Protein AF-A0A7C5FBH6-F1 (afdb_monomer_lite)

Structure (mmCIF, N/CA/C/O backbone):
data_AF-A0A7C5FBH6-F1
#
_entry.id   AF-A0A7C5FBH6-F1
#
loop_
_atom_site.group_PDB
_atom_site.id
_atom_site.type_symbol
_atom_site.label_atom_id
_atom_site.label_alt_id
_atom_site.label_comp_id
_atom_site.label_asym_id
_atom_site.label_entity_id
_atom_site.label_seq_id
_atom_site.pdbx_PDB_ins_code
_atom_site.Cartn_x
_atom_site.Cartn_y
_atom_site.Cartn_z
_atom_site.occupancy
_atom_site.B_iso_or_equiv
_atom_site.auth_seq_id
_atom_site.auth_comp_id
_atom_site.auth_asym_id
_atom_site.auth_atom_id
_atom_site.pdbx_PDB_model_num
ATOM 1 N N . MET A 1 1 ? -14.613 -14.638 37.093 1.00 66.44 1 MET A N 1
ATOM 2 C CA . MET A 1 1 ? -15.939 -15.244 37.350 1.00 66.44 1 MET A CA 1
ATOM 3 C C . MET A 1 1 ? -16.896 -14.112 37.692 1.00 66.44 1 MET A C 1
ATOM 5 O O . MET A 1 1 ? -16.617 -13.422 38.668 1.00 66.44 1 MET A O 1
ATOM 9 N N . PRO A 1 2 ? -17.927 -13.844 36.877 1.00 90.19 2 PRO A N 1
ATOM 10 C CA . PRO A 1 2 ? -18.828 -12.717 37.103 1.00 90.19 2 PRO A CA 1
ATOM 11 C C . PRO A 1 2 ? -19.804 -12.982 38.264 1.00 90.19 2 PRO A C 1
ATOM 13 O O . PRO A 1 2 ? -20.265 -14.108 38.470 1.00 90.19 2 PRO A O 1
ATOM 16 N N . PHE A 1 3 ? -20.122 -11.931 39.018 1.00 95.19 3 PHE A N 1
ATOM 17 C CA . PHE A 1 3 ? -21.149 -11.920 40.064 1.00 95.19 3 PHE A CA 1
ATOM 18 C C . PHE A 1 3 ? -22.319 -11.040 39.612 1.00 95.19 3 PHE A C 1
ATOM 20 O O . PHE A 1 3 ? -22.124 -10.088 38.857 1.00 95.19 3 PHE A O 1
ATOM 27 N N . CYS A 1 4 ? -23.539 -11.364 40.043 1.00 95.94 4 CYS A N 1
ATOM 28 C CA . CYS A 1 4 ? -24.725 -10.578 39.706 1.00 95.94 4 CYS A CA 1
ATOM 29 C C . CYS A 1 4 ? -24.654 -9.178 40.347 1.00 95.94 4 CYS A C 1
ATOM 31 O O . CYS A 1 4 ? -24.471 -9.103 41.563 1.00 95.94 4 CYS A O 1
ATOM 33 N N . PRO A 1 5 ? -24.855 -8.082 39.590 1.00 93.38 5 PRO A N 1
ATOM 34 C CA . PRO A 1 5 ? -24.809 -6.728 40.143 1.00 93.38 5 PRO A CA 1
ATOM 35 C C . PRO A 1 5 ? -25.970 -6.428 41.104 1.00 93.38 5 PRO A C 1
ATOM 37 O O . PRO A 1 5 ? -25.797 -5.624 42.013 1.00 93.38 5 PRO A O 1
ATOM 40 N N . SER A 1 6 ? -27.125 -7.088 40.949 1.00 96.06 6 SER A N 1
ATOM 41 C CA . SER A 1 6 ? -28.297 -6.846 41.804 1.00 96.06 6 SER A CA 1
ATOM 42 C C . SER A 1 6 ? -28.244 -7.586 43.145 1.00 96.06 6 SER A C 1
ATOM 44 O O . SER A 1 6 ? -28.698 -7.050 44.149 1.00 96.06 6 SER A O 1
ATOM 46 N N . CYS A 1 7 ? -27.714 -8.818 43.193 1.00 96.56 7 CYS A N 1
ATOM 47 C CA . CYS A 1 7 ? -27.758 -9.652 44.409 1.00 96.56 7 CYS A CA 1
ATOM 48 C C . CYS A 1 7 ? -26.414 -10.251 44.856 1.00 96.56 7 CYS A C 1
ATOM 50 O O . CYS A 1 7 ? -26.357 -10.905 45.893 1.00 96.56 7 CYS A O 1
ATOM 52 N N . GLY A 1 8 ? -25.339 -10.090 44.080 1.00 95.94 8 GLY A N 1
ATOM 53 C CA . GLY A 1 8 ? -24.015 -10.631 44.406 1.00 95.94 8 GLY A CA 1
ATOM 54 C C . GLY A 1 8 ? -23.853 -12.146 44.223 1.00 95.94 8 GLY A C 1
ATOM 55 O O . GLY A 1 8 ? -22.776 -12.676 44.487 1.00 95.94 8 GLY A O 1
ATOM 56 N N . ALA A 1 9 ? -24.875 -12.868 43.750 1.00 97.06 9 ALA A N 1
ATOM 57 C CA . ALA A 1 9 ? -24.775 -14.309 43.519 1.00 97.06 9 ALA A CA 1
ATOM 58 C C . ALA A 1 9 ? -23.786 -14.646 42.388 1.00 97.06 9 ALA A C 1
ATOM 60 O O . ALA A 1 9 ? -23.665 -13.922 41.396 1.00 97.06 9 ALA A O 1
ATOM 61 N N . LYS A 1 10 ? -23.088 -15.778 42.528 1.00 96.25 10 LYS A N 1
ATOM 62 C CA . LYS A 1 10 ? -22.107 -16.265 41.550 1.00 96.25 10 LYS A CA 1
ATOM 63 C C . LYS A 1 10 ? -22.821 -16.770 40.291 1.00 96.25 10 LYS A C 1
ATOM 65 O O . LYS A 1 10 ? -23.727 -17.596 40.387 1.00 96.25 10 LYS A O 1
ATOM 70 N N . LEU A 1 11 ? -22.418 -16.280 39.119 1.00 96.50 11 LEU A N 1
ATOM 71 C CA . LEU A 1 11 ? -23.053 -16.620 37.844 1.00 96.50 11 LEU A CA 1
ATOM 72 C C . LEU A 1 11 ? -22.318 -17.763 37.135 1.00 96.50 11 LEU A C 1
ATOM 74 O O . LEU A 1 11 ? -21.095 -17.869 37.213 1.00 96.50 11 LEU A O 1
ATOM 78 N N . LYS A 1 12 ? -23.074 -18.612 36.427 1.00 92.75 12 LYS A N 1
ATOM 79 C CA . LYS A 1 12 ? -22.520 -19.573 35.461 1.00 92.75 12 LYS A CA 1
ATOM 80 C C . LYS A 1 12 ? -22.117 -18.838 34.182 1.00 92.75 12 LYS A C 1
ATOM 82 O O . LYS A 1 12 ? -22.798 -17.896 33.775 1.00 92.75 12 LYS A O 1
ATOM 87 N N . ASP A 1 13 ? -21.049 -19.297 33.536 1.00 90.81 13 ASP A N 1
ATOM 88 C CA . ASP A 1 13 ? -20.579 -18.720 32.275 1.00 90.81 13 ASP A CA 1
ATOM 89 C C . ASP A 1 13 ? -21.690 -18.775 31.210 1.00 90.81 13 ASP A C 1
ATOM 91 O O . ASP A 1 13 ? -22.293 -19.822 30.971 1.00 90.81 13 ASP A O 1
ATOM 95 N N . GLY A 1 14 ? -22.004 -17.620 30.613 1.00 88.88 14 GLY A N 1
ATOM 96 C CA . GLY A 1 14 ? -23.044 -17.483 29.585 1.00 88.88 14 GLY A CA 1
ATOM 97 C C . GLY A 1 14 ? -24.495 -17.415 30.089 1.00 88.88 14 GLY A C 1
ATOM 98 O O . GLY A 1 14 ? -25.418 -17.482 29.276 1.00 88.88 14 GLY A O 1
ATOM 99 N N . ALA A 1 15 ? -24.738 -17.283 31.398 1.00 91.19 15 ALA A N 1
ATOM 100 C CA . ALA A 1 15 ? -26.096 -17.120 31.920 1.00 91.19 15 ALA A CA 1
ATOM 101 C C . ALA A 1 15 ? -26.705 -15.762 31.507 1.00 91.19 15 ALA A C 1
ATOM 103 O O . ALA A 1 15 ? -26.170 -14.708 31.841 1.00 91.19 15 ALA A O 1
ATOM 104 N N . LYS A 1 16 ? -27.855 -15.791 30.816 1.00 94.25 16 LYS A N 1
ATOM 105 C CA . LYS A 1 16 ? -28.627 -14.588 30.431 1.00 94.25 16 LYS A CA 1
ATOM 106 C C . LYS A 1 16 ? -29.382 -13.945 31.603 1.00 94.25 16 LYS A C 1
ATOM 108 O O . LYS A 1 16 ? -29.754 -12.783 31.532 1.00 94.25 16 LYS A O 1
ATOM 113 N N . PHE A 1 17 ? -29.608 -14.705 32.673 1.00 96.50 17 PHE A N 1
ATOM 114 C CA . PHE A 1 17 ? -30.386 -14.292 33.839 1.00 96.50 17 PHE A CA 1
ATOM 115 C C . PHE A 1 17 ? -29.711 -14.780 35.118 1.00 96.50 17 PHE A C 1
ATOM 117 O O . PHE A 1 17 ? -29.090 -15.851 35.134 1.00 96.50 17 PHE A O 1
ATOM 124 N N . CYS A 1 18 ? -29.860 -14.033 36.210 1.00 97.00 18 CYS A N 1
ATOM 125 C CA . CYS A 1 18 ? -29.423 -14.504 37.519 1.00 97.00 18 CYS A CA 1
ATOM 126 C C . CYS A 1 18 ? -30.392 -15.565 38.066 1.00 97.00 18 CYS A C 1
ATOM 128 O O . CYS A 1 18 ? -31.562 -15.276 38.293 1.00 97.00 18 CYS A O 1
ATOM 130 N N . MET A 1 19 ? -29.902 -16.775 38.364 1.00 95.38 19 MET A N 1
ATOM 131 C CA . MET A 1 19 ? -30.743 -17.839 38.940 1.00 95.38 19 MET A CA 1
ATOM 132 C C . MET A 1 19 ? -31.183 -17.573 40.390 1.00 95.38 19 MET A C 1
ATOM 134 O O . MET A 1 19 ? -32.071 -18.261 40.880 1.00 95.38 19 MET A O 1
ATOM 138 N N . SER A 1 20 ? -30.571 -16.604 41.080 1.00 97.06 20 SER A N 1
ATOM 139 C CA . SER A 1 20 ? -30.919 -16.263 42.466 1.00 97.06 20 SER A CA 1
ATOM 140 C C . SER A 1 20 ? -31.945 -15.135 42.572 1.00 97.06 20 SER A C 1
ATOM 142 O O . SER A 1 20 ? -32.826 -15.223 43.418 1.00 97.06 20 SER A O 1
ATOM 144 N N . CYS A 1 21 ? -31.848 -14.088 41.742 1.00 96.56 21 CYS A N 1
ATOM 145 C CA . CYS A 1 21 ? -32.738 -12.920 41.830 1.00 96.56 21 CYS A CA 1
ATOM 146 C C . CYS A 1 21 ? -33.624 -12.689 40.597 1.00 96.56 21 CYS A C 1
ATOM 148 O O . CYS A 1 21 ? -34.510 -11.846 40.656 1.00 96.56 21 CYS A O 1
ATOM 150 N N . GLY A 1 22 ? -33.403 -13.408 39.492 1.00 95.56 22 GLY A N 1
ATOM 151 C CA . GLY A 1 22 ? -34.202 -13.290 38.267 1.00 95.56 22 GLY A CA 1
ATOM 152 C C . GLY A 1 22 ? -33.858 -12.104 37.358 1.00 95.56 22 GLY A C 1
ATOM 153 O O . GLY A 1 22 ? -34.470 -11.974 36.306 1.00 95.56 22 GLY A O 1
ATOM 154 N N . GLU A 1 23 ? -32.880 -11.268 37.720 1.00 96.12 23 GLU A N 1
ATOM 155 C CA . GLU A 1 23 ? -32.487 -10.099 36.919 1.00 96.12 23 GLU A CA 1
ATOM 156 C C . GLU A 1 23 ? -31.904 -10.511 35.556 1.00 96.12 23 GLU A C 1
ATOM 158 O O . GLU A 1 23 ? -31.070 -11.426 35.481 1.00 96.12 23 GLU A O 1
ATOM 163 N N . GLU A 1 24 ? -32.306 -9.806 34.494 1.00 95.25 24 GLU A N 1
ATOM 164 C CA . GLU A 1 24 ? -31.718 -9.930 33.159 1.00 95.25 24 GLU A CA 1
ATOM 165 C C . GLU A 1 24 ? -30.301 -9.364 33.139 1.00 95.25 24 GLU A C 1
ATOM 167 O O . GLU A 1 24 ? -30.054 -8.178 33.361 1.00 95.25 24 GLU A O 1
ATOM 172 N N . LEU A 1 25 ? -29.341 -10.227 32.828 1.00 92.31 25 LEU A N 1
ATOM 173 C CA . LEU A 1 25 ? -27.956 -9.831 32.680 1.00 92.31 25 LEU A CA 1
ATOM 174 C C . LEU A 1 25 ? -27.748 -9.446 31.225 1.00 92.31 25 LEU A C 1
ATOM 176 O O . LEU A 1 25 ? -27.504 -10.296 30.368 1.00 92.31 25 LEU A O 1
ATOM 180 N N . ASN A 1 26 ? -27.825 -8.146 30.953 1.00 84.38 26 ASN A N 1
ATOM 181 C CA . ASN A 1 26 ? -27.485 -7.570 29.656 1.00 84.38 26 ASN A CA 1
ATOM 182 C C . ASN A 1 26 ? -25.955 -7.547 29.482 1.00 84.38 26 ASN A C 1
ATOM 184 O O . ASN A 1 26 ? -25.323 -6.502 29.319 1.00 84.38 26 ASN A O 1
ATOM 188 N N . LEU A 1 27 ? -25.341 -8.730 29.578 1.00 73.00 27 LEU A N 1
ATOM 189 C CA . LEU A 1 27 ? -23.962 -8.968 29.193 1.00 73.00 27 LEU A CA 1
ATOM 190 C C . LEU A 1 27 ? -23.941 -8.878 27.674 1.00 73.00 27 LEU A C 1
ATOM 192 O O . LEU A 1 27 ? -24.048 -9.878 26.964 1.00 73.00 27 LEU A O 1
ATOM 196 N N . THR A 1 28 ? -23.864 -7.642 27.186 1.00 61.81 28 THR A N 1
ATOM 197 C CA . THR A 1 28 ? -23.454 -7.376 25.813 1.00 61.81 28 THR A CA 1
ATOM 198 C C . THR A 1 28 ? -22.154 -8.151 25.658 1.00 61.81 28 THR A C 1
ATOM 200 O O . THR A 1 28 ? -21.239 -7.881 26.436 1.00 61.81 28 THR A O 1
ATOM 203 N N . PRO A 1 29 ? -22.089 -9.179 24.793 1.00 60.97 29 PRO A N 1
ATOM 204 C CA . PRO A 1 29 ? -20.917 -10.029 24.703 1.00 60.97 29 PRO A CA 1
ATOM 205 C C . PRO A 1 29 ? -19.740 -9.116 24.394 1.00 60.97 29 PRO A C 1
ATOM 207 O O . PRO A 1 29 ? -19.653 -8.551 23.302 1.00 60.97 29 PRO A O 1
ATOM 210 N N . GLU A 1 30 ? -18.900 -8.901 25.403 1.00 52.38 30 GLU A N 1
ATOM 211 C CA . GLU A 1 30 ? -17.707 -8.089 25.307 1.00 52.38 30 GLU A CA 1
ATOM 212 C C . GLU A 1 30 ? -16.751 -8.850 24.403 1.00 52.38 30 GLU A C 1
ATOM 214 O O . GLU A 1 30 ? -16.032 -9.756 24.807 1.00 52.38 30 GLU A O 1
ATOM 219 N N . HIS A 1 31 ? -16.912 -8.546 23.120 1.00 47.16 31 HIS A N 1
ATOM 220 C CA . HIS A 1 31 ? -15.868 -8.372 22.143 1.00 47.16 31 HIS A CA 1
ATOM 221 C C . HIS A 1 31 ? -14.702 -9.353 22.308 1.00 47.16 31 HIS A C 1
ATOM 223 O O . HIS A 1 31 ? -13.606 -9.004 22.736 1.00 47.16 31 HIS A O 1
ATOM 229 N N . GLU A 1 32 ? -14.911 -10.574 21.817 1.00 50.41 32 GLU A N 1
ATOM 230 C CA . GLU A 1 32 ? -13.828 -11.293 21.150 1.00 50.41 32 GLU A CA 1
ATOM 231 C C . GLU A 1 32 ? -13.144 -10.280 20.210 1.00 50.41 32 GLU A C 1
ATOM 233 O O . GLU A 1 32 ? -13.877 -9.592 19.482 1.00 50.41 32 GLU A O 1
ATOM 238 N N . PRO A 1 33 ? -11.812 -10.079 20.258 1.00 47.91 33 PRO A N 1
ATOM 239 C CA . PRO A 1 33 ? -11.148 -9.022 19.507 1.00 47.91 33 PRO A CA 1
ATOM 240 C C . PRO A 1 33 ? -11.338 -9.276 18.011 1.00 47.91 33 PRO A C 1
ATOM 242 O O . PRO A 1 33 ? -10.532 -9.941 17.363 1.00 47.91 33 PRO A O 1
ATOM 245 N N . ARG A 1 34 ? -12.422 -8.737 17.440 1.00 41.41 34 ARG A N 1
ATOM 246 C CA . ARG A 1 34 ? -12.561 -8.612 15.998 1.00 41.41 34 ARG A CA 1
ATOM 247 C C . ARG A 1 34 ? -11.490 -7.622 15.611 1.00 41.41 34 ARG A C 1
ATOM 249 O O . ARG A 1 34 ? -11.610 -6.427 15.874 1.00 41.41 34 ARG A O 1
ATOM 256 N N . VAL A 1 35 ? -10.436 -8.153 15.007 1.00 51.00 35 VAL A N 1
ATOM 257 C CA . VAL A 1 35 ? -9.592 -7.420 14.078 1.00 51.00 35 VAL A CA 1
ATOM 258 C C . VAL A 1 35 ? -10.554 -6.664 13.172 1.00 51.00 35 VAL A C 1
ATOM 260 O O . VAL A 1 35 ? -11.254 -7.259 12.356 1.00 51.00 35 VAL A O 1
ATOM 263 N N . SER A 1 36 ? -10.692 -5.367 13.416 1.00 45.03 36 SER A N 1
ATOM 264 C CA . SER A 1 36 ? -11.513 -4.506 12.596 1.00 45.03 36 SER A CA 1
ATOM 265 C C . SER A 1 36 ? -10.862 -4.483 11.221 1.00 45.03 36 SER A C 1
ATOM 267 O O . SER A 1 36 ? -9.801 -3.892 11.017 1.00 45.03 36 SER A O 1
ATOM 269 N N . GLU A 1 37 ? -11.477 -5.183 10.270 1.00 50.19 37 GLU A N 1
ATOM 270 C CA . GLU A 1 37 ? -11.226 -4.947 8.860 1.00 50.19 37 GLU A CA 1
ATOM 271 C C . GLU A 1 37 ? -11.534 -3.475 8.602 1.00 50.19 37 GLU A C 1
ATOM 273 O O . GLU A 1 37 ? -12.687 -3.043 8.537 1.00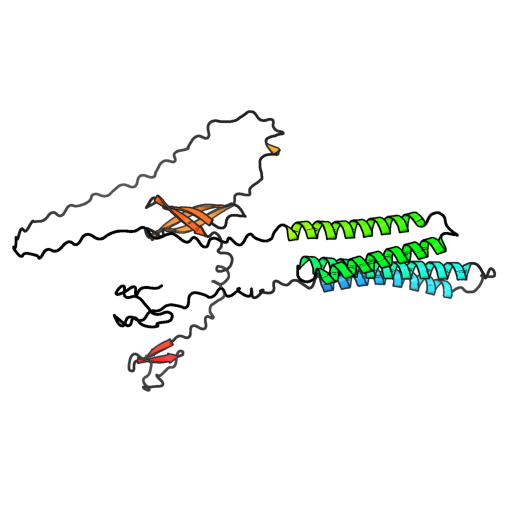 50.19 37 GLU A O 1
ATOM 278 N N . LYS A 1 38 ? -10.466 -2.679 8.510 1.00 41.62 38 LYS A N 1
ATOM 279 C CA . LYS A 1 38 ? -10.506 -1.343 7.937 1.00 41.62 38 LYS A CA 1
ATOM 280 C C . LYS A 1 38 ? -11.099 -1.480 6.539 1.00 41.62 38 LYS A C 1
ATOM 282 O O . LYS A 1 38 ? -10.424 -1.879 5.593 1.00 41.62 38 LYS A O 1
ATOM 287 N N . LYS A 1 39 ? -12.377 -1.135 6.418 1.00 49.41 39 LYS A N 1
ATOM 288 C CA . LYS A 1 39 ? -13.002 -0.808 5.145 1.00 49.41 39 LYS A CA 1
ATOM 289 C C . LYS A 1 39 ? -12.313 0.461 4.659 1.00 49.41 39 LYS A C 1
ATOM 291 O O . LYS A 1 39 ? -12.598 1.555 5.133 1.00 49.41 39 LYS A O 1
ATOM 296 N N . ASN A 1 40 ? -11.317 0.273 3.801 1.00 45.75 40 ASN A N 1
ATOM 297 C CA . ASN A 1 40 ? -10.547 1.343 3.193 1.00 45.75 40 ASN A CA 1
ATOM 298 C C . ASN A 1 40 ? -11.507 2.168 2.337 1.00 45.75 40 ASN A C 1
ATOM 300 O O . ASN A 1 40 ? -11.856 1.774 1.225 1.00 45.75 40 ASN A O 1
ATOM 304 N N . GLU A 1 41 ? -11.978 3.287 2.875 1.00 47.12 41 GLU A N 1
ATOM 305 C CA . GLU A 1 41 ? -12.639 4.299 2.071 1.00 47.12 41 GLU A CA 1
ATOM 306 C C . GLU A 1 41 ? -11.599 4.822 1.084 1.00 47.12 41 GLU A C 1
ATOM 308 O O . GLU A 1 41 ? -10.586 5.418 1.456 1.00 47.12 41 GLU A O 1
ATOM 313 N N . GLY A 1 42 ? -11.824 4.447 -0.176 1.00 47.47 42 GLY A N 1
ATOM 314 C CA . GLY A 1 42 ? -10.985 4.729 -1.322 1.00 47.47 42 GLY A CA 1
ATOM 315 C C . GLY A 1 42 ? -10.849 6.225 -1.528 1.00 47.47 42 GLY A C 1
ATOM 316 O O . GLY A 1 42 ? -11.582 6.840 -2.296 1.00 47.47 42 GLY A O 1
ATOM 317 N N . MET A 1 43 ? -9.863 6.805 -0.859 1.00 49.72 43 MET A N 1
ATOM 318 C CA . MET A 1 43 ? -9.228 8.013 -1.332 1.00 49.72 43 MET A CA 1
ATOM 319 C C . MET A 1 43 ? -8.569 7.645 -2.653 1.00 49.72 43 MET A C 1
ATOM 321 O O . MET A 1 43 ? -7.742 6.736 -2.693 1.00 49.72 43 MET A O 1
ATOM 325 N N . ALA A 1 44 ? -9.033 8.303 -3.714 1.00 48.88 44 ALA A N 1
ATOM 326 C CA . ALA A 1 44 ? -8.621 8.159 -5.097 1.00 48.88 44 ALA A CA 1
ATOM 327 C C . ALA A 1 44 ? -7.093 8.182 -5.233 1.00 48.88 44 ALA A C 1
ATOM 329 O O . ALA A 1 44 ? -6.479 9.201 -5.551 1.00 48.88 44 ALA A O 1
ATOM 330 N N . LEU A 1 45 ? -6.485 7.017 -5.018 1.00 53.44 45 LEU A N 1
ATOM 331 C CA . LEU A 1 45 ? -5.192 6.638 -5.541 1.00 53.44 45 LEU A CA 1
ATOM 332 C C . LEU A 1 45 ? -5.423 6.493 -7.042 1.00 53.44 45 LEU A C 1
ATOM 334 O O . LEU A 1 45 ? -5.582 5.392 -7.560 1.00 53.44 45 LEU A O 1
ATOM 338 N N . MET A 1 46 ? -5.574 7.639 -7.713 1.00 55.25 46 MET A N 1
ATOM 339 C CA . MET A 1 46 ? -5.471 7.728 -9.156 1.00 55.25 46 MET A CA 1
ATOM 340 C C . MET A 1 46 ? -4.249 6.905 -9.517 1.00 55.25 46 MET A C 1
ATOM 342 O O . MET A 1 46 ? -3.172 7.162 -8.985 1.00 55.25 46 MET A O 1
ATOM 346 N N . ASP A 1 47 ? -4.498 5.841 -10.267 1.00 66.50 47 ASP A N 1
ATOM 347 C CA . ASP A 1 47 ? -3.637 4.685 -10.426 1.00 66.50 47 ASP A CA 1
ATOM 348 C C . ASP A 1 47 ? -2.250 5.141 -10.891 1.00 66.50 47 ASP A C 1
ATOM 350 O O . ASP A 1 47 ? -2.001 5.325 -12.082 1.00 66.50 47 ASP A O 1
ATOM 354 N N . TRP A 1 48 ? -1.348 5.415 -9.943 1.00 71.25 48 TRP A N 1
ATOM 355 C CA . TRP A 1 48 ? 0.005 5.887 -10.242 1.00 71.25 48 TRP A CA 1
ATOM 356 C C . TRP A 1 48 ? 0.699 4.883 -11.162 1.00 71.25 48 TRP A C 1
ATOM 358 O O . TRP A 1 48 ? 1.502 5.268 -12.004 1.00 71.25 48 TRP A O 1
ATOM 368 N N . THR A 1 49 ? 0.306 3.612 -11.073 1.00 75.19 49 THR A N 1
ATOM 369 C CA . THR A 1 49 ? 0.662 2.535 -11.991 1.00 75.19 49 THR A CA 1
ATOM 370 C C . THR A 1 49 ? 0.332 2.874 -13.446 1.00 75.19 49 THR A C 1
ATOM 372 O O . THR A 1 49 ? 1.200 2.741 -14.303 1.00 75.19 49 THR A O 1
ATOM 375 N N . ALA A 1 50 ? -0.867 3.383 -13.740 1.00 77.00 50 ALA A N 1
ATOM 376 C CA . ALA A 1 50 ? -1.256 3.800 -15.087 1.00 77.00 50 ALA A CA 1
ATOM 377 C C . ALA A 1 50 ? -0.445 5.013 -15.576 1.00 77.00 50 ALA A C 1
ATOM 379 O O . ALA A 1 50 ? -0.030 5.045 -16.735 1.00 77.00 50 ALA A O 1
ATOM 380 N N . LEU A 1 51 ? -0.149 5.978 -14.696 1.00 81.50 51 LEU A N 1
ATOM 381 C CA . LEU A 1 51 ? 0.701 7.126 -15.037 1.00 81.50 51 LEU A CA 1
ATOM 382 C C . LEU A 1 51 ? 2.146 6.691 -15.331 1.00 81.50 51 LEU A C 1
ATOM 384 O O . LEU A 1 51 ? 2.723 7.121 -16.328 1.00 81.50 51 LEU A O 1
ATOM 388 N N . PHE A 1 52 ? 2.720 5.809 -14.510 1.00 79.00 52 PHE A N 1
ATOM 389 C CA . PHE A 1 52 ? 4.065 5.272 -14.730 1.00 79.00 52 PHE A CA 1
ATOM 390 C C . PHE A 1 52 ? 4.144 4.415 -15.994 1.00 79.00 52 PHE A C 1
ATOM 392 O O . PHE A 1 52 ? 5.124 4.526 -16.730 1.00 79.00 52 PHE A O 1
ATOM 399 N N . LEU A 1 53 ? 3.113 3.620 -16.291 1.00 79.56 53 LEU A N 1
ATOM 400 C CA . LEU A 1 53 ? 3.019 2.876 -17.548 1.00 79.56 53 LEU A CA 1
ATOM 401 C C . LEU A 1 53 ? 2.948 3.818 -18.753 1.00 79.56 53 LEU A C 1
ATOM 403 O O . LEU A 1 53 ? 3.629 3.584 -19.747 1.00 79.56 53 LEU A O 1
ATOM 407 N N . PHE A 1 54 ? 2.181 4.905 -18.660 1.00 81.69 54 PHE A N 1
ATOM 408 C CA . PHE A 1 54 ? 2.045 5.871 -19.747 1.00 81.69 54 PHE A CA 1
ATOM 409 C C . PHE A 1 54 ? 3.334 6.669 -19.989 1.00 81.69 54 PHE A C 1
ATOM 411 O O . PHE A 1 54 ? 3.790 6.786 -21.127 1.00 81.69 54 PHE A O 1
ATOM 418 N N . VAL A 1 55 ? 3.971 7.167 -18.924 1.00 83.12 55 VAL A N 1
ATOM 419 C CA . VAL A 1 55 ? 5.260 7.872 -19.019 1.00 83.12 55 VAL A CA 1
ATOM 420 C C . VAL A 1 55 ? 6.357 6.921 -19.501 1.00 83.12 55 VAL A C 1
ATOM 422 O O . VAL A 1 55 ? 7.129 7.279 -20.389 1.00 83.12 55 VAL A O 1
ATOM 425 N N . GLY A 1 56 ? 6.393 5.688 -18.989 1.00 78.31 56 GLY A N 1
ATOM 426 C CA . GLY A 1 56 ? 7.315 4.651 -19.449 1.00 78.31 56 GLY A CA 1
ATOM 427 C C . GLY A 1 56 ? 7.119 4.305 -20.927 1.00 78.31 56 GLY A C 1
ATOM 428 O O . GLY A 1 56 ? 8.101 4.177 -21.660 1.00 78.31 56 GLY A O 1
ATOM 429 N N . ALA A 1 57 ? 5.873 4.220 -21.396 1.00 81.06 57 ALA A N 1
ATOM 430 C CA . ALA A 1 57 ? 5.569 4.007 -22.806 1.00 81.06 57 ALA A CA 1
ATOM 431 C C . ALA A 1 57 ? 6.051 5.180 -23.670 1.00 81.06 57 ALA A C 1
ATOM 433 O O . ALA A 1 57 ? 6.727 4.942 -24.667 1.00 81.06 57 ALA A O 1
ATOM 434 N N . LEU A 1 58 ? 5.795 6.434 -23.274 1.00 81.12 58 LEU A N 1
ATOM 435 C CA . LEU A 1 58 ? 6.249 7.617 -24.019 1.00 81.12 58 LEU A CA 1
ATOM 436 C C . LEU A 1 58 ? 7.776 7.700 -24.123 1.00 81.12 58 LEU A C 1
ATOM 438 O O . LEU A 1 58 ? 8.300 7.942 -25.210 1.00 81.12 58 LEU A O 1
ATOM 442 N N . VAL A 1 59 ? 8.493 7.448 -23.025 1.00 80.12 59 VAL A N 1
ATOM 443 C CA . VAL A 1 59 ? 9.967 7.460 -23.018 1.00 80.12 59 VAL A CA 1
ATOM 444 C C . VAL A 1 59 ? 10.543 6.373 -23.933 1.00 80.12 59 VAL A C 1
ATOM 446 O O . VAL A 1 59 ? 11.575 6.599 -24.558 1.00 80.12 59 VAL A O 1
ATOM 449 N N . ASN A 1 60 ? 9.867 5.228 -24.079 1.00 73.12 60 ASN A N 1
ATOM 450 C CA . ASN A 1 60 ? 10.276 4.169 -25.010 1.00 73.12 60 ASN A CA 1
ATOM 451 C C . ASN A 1 60 ? 9.837 4.423 -26.462 1.00 73.12 60 ASN A C 1
ATOM 453 O O . ASN A 1 60 ? 10.530 4.005 -27.388 1.00 73.12 60 ASN A O 1
ATOM 457 N N . PHE A 1 61 ? 8.712 5.106 -26.688 1.00 81.88 61 PHE A N 1
ATOM 458 C CA . PHE A 1 61 ? 8.179 5.326 -28.035 1.00 81.88 61 PHE A CA 1
ATOM 459 C C . PHE A 1 61 ? 8.976 6.381 -28.810 1.00 81.88 61 PHE A C 1
ATOM 461 O O . PHE A 1 61 ? 9.186 6.237 -30.014 1.00 81.88 61 PHE A O 1
ATOM 468 N N . VAL A 1 62 ? 9.467 7.420 -28.126 1.00 81.12 62 VAL A N 1
ATOM 469 C CA . VAL A 1 62 ? 10.216 8.514 -28.763 1.00 81.12 62 VAL A CA 1
ATOM 470 C C . VAL A 1 62 ? 11.487 8.011 -29.479 1.00 81.12 62 VAL A C 1
ATOM 472 O O . VAL A 1 62 ? 11.618 8.284 -30.673 1.00 81.12 62 VAL A O 1
ATOM 475 N N . PRO A 1 63 ? 12.386 7.220 -28.857 1.00 75.75 63 PRO A N 1
ATOM 476 C CA . PRO A 1 63 ? 13.561 6.671 -29.539 1.00 75.75 63 PRO A CA 1
ATOM 477 C C . PRO A 1 63 ? 13.207 5.803 -30.748 1.00 75.75 63 PRO A C 1
ATOM 479 O O . PRO A 1 63 ? 13.860 5.913 -31.783 1.00 75.75 63 PRO A O 1
ATOM 482 N N . ILE A 1 64 ? 12.157 4.978 -30.645 1.00 79.88 64 ILE A N 1
ATOM 483 C CA . ILE A 1 64 ? 11.719 4.100 -31.739 1.00 79.88 64 ILE A CA 1
ATOM 484 C C . ILE A 1 64 ? 11.344 4.939 -32.965 1.00 79.88 64 ILE A C 1
ATOM 486 O O . ILE A 1 64 ? 11.823 4.649 -34.057 1.00 79.88 64 ILE A O 1
ATOM 490 N N . VAL A 1 65 ? 10.574 6.017 -32.780 1.00 82.12 65 VAL A N 1
ATOM 491 C CA . VAL A 1 65 ? 10.150 6.907 -33.876 1.00 82.12 65 VAL A CA 1
ATOM 492 C C . VAL A 1 65 ? 11.338 7.612 -34.541 1.00 82.12 65 VAL A C 1
ATOM 494 O O . VAL A 1 65 ? 11.385 7.718 -35.772 1.00 82.12 65 VAL A O 1
ATOM 497 N N . PHE A 1 66 ? 12.322 8.069 -33.760 1.00 76.62 66 PHE A N 1
ATOM 498 C CA . PHE A 1 66 ? 13.537 8.684 -34.310 1.00 76.62 66 PHE A CA 1
ATOM 499 C C . PHE A 1 66 ? 14.392 7.674 -35.091 1.00 76.62 66 PHE A C 1
ATOM 501 O O . PHE A 1 66 ? 14.877 7.995 -36.177 1.00 76.62 66 PHE A O 1
ATOM 508 N N . ILE A 1 67 ? 14.518 6.439 -34.597 1.00 74.88 67 ILE A N 1
ATOM 509 C CA . ILE A 1 67 ? 15.278 5.375 -35.271 1.00 74.88 67 ILE A CA 1
ATOM 510 C C . ILE A 1 67 ? 14.591 4.958 -36.575 1.00 74.88 67 ILE A C 1
ATOM 512 O O . ILE A 1 67 ? 15.245 4.898 -37.619 1.00 74.88 67 ILE A O 1
ATOM 516 N N . THR A 1 68 ? 13.275 4.726 -36.561 1.00 78.44 68 THR A N 1
ATOM 517 C CA . THR A 1 68 ? 12.539 4.343 -37.777 1.00 78.44 68 THR A CA 1
ATOM 518 C C . THR A 1 68 ? 12.582 5.442 -38.837 1.00 78.44 68 THR A C 1
ATOM 520 O O . THR A 1 68 ? 12.695 5.143 -40.025 1.00 78.44 68 THR A O 1
ATOM 523 N N . SER A 1 69 ? 12.567 6.712 -38.418 1.00 78.44 69 SER A N 1
ATOM 524 C CA . SER A 1 69 ? 12.696 7.860 -39.329 1.00 78.44 69 SER A CA 1
ATOM 525 C C . SER A 1 69 ? 14.099 7.964 -39.942 1.00 78.44 69 SER A C 1
ATOM 527 O O . SER A 1 69 ? 14.237 8.281 -41.127 1.00 78.44 69 SER A O 1
ATOM 529 N N . GLY A 1 70 ? 15.143 7.641 -39.171 1.00 75.94 70 GLY A N 1
ATOM 530 C CA . GLY A 1 70 ? 16.517 7.565 -39.675 1.00 75.94 70 GLY A CA 1
ATOM 531 C C . GLY A 1 70 ? 16.697 6.466 -40.726 1.00 75.94 70 GLY A C 1
ATOM 532 O O . GLY A 1 70 ? 17.288 6.708 -41.778 1.00 75.94 70 GLY A O 1
ATOM 533 N N . ILE A 1 71 ? 16.117 5.284 -40.490 1.00 76.12 71 ILE A N 1
ATOM 534 C CA . ILE A 1 71 ? 16.164 4.164 -41.445 1.00 76.12 71 ILE A CA 1
ATOM 535 C C . ILE A 1 71 ? 15.415 4.523 -42.735 1.00 76.12 71 ILE A C 1
ATOM 537 O O . ILE A 1 71 ? 15.945 4.309 -43.823 1.00 76.12 71 ILE A O 1
ATOM 541 N N . ALA A 1 72 ? 14.222 5.120 -42.642 1.00 73.38 72 ALA A N 1
ATOM 542 C CA . ALA A 1 72 ? 13.452 5.525 -43.822 1.00 73.38 72 ALA A CA 1
ATOM 543 C C . ALA A 1 72 ? 14.202 6.547 -44.698 1.00 73.38 72 ALA A C 1
ATOM 545 O O . ALA A 1 72 ? 14.151 6.461 -45.925 1.00 73.38 72 ALA A O 1
ATOM 546 N N . SER A 1 73 ? 14.954 7.461 -44.077 1.00 74.50 73 SER A N 1
ATOM 547 C CA . SER A 1 73 ? 15.769 8.453 -44.792 1.00 74.50 73 SER A CA 1
ATOM 548 C C . SER A 1 73 ? 16.955 7.816 -45.529 1.00 74.50 73 SER A C 1
ATOM 550 O O . SER A 1 73 ? 17.320 8.267 -46.613 1.00 74.50 73 SER A O 1
ATOM 552 N N . ALA A 1 74 ? 17.525 6.734 -44.988 1.00 68.06 74 ALA A N 1
ATOM 553 C CA . ALA A 1 74 ? 18.607 5.992 -45.638 1.00 68.06 74 ALA A CA 1
ATOM 554 C C . ALA A 1 74 ? 18.133 5.189 -46.866 1.00 68.06 74 ALA A C 1
ATOM 556 O O . ALA A 1 74 ? 18.895 5.015 -47.813 1.00 68.06 74 ALA A O 1
ATOM 557 N N . TYR A 1 75 ? 16.871 4.744 -46.894 1.00 71.25 75 TYR A N 1
ATOM 558 C CA . TYR A 1 75 ? 16.311 4.007 -48.036 1.00 71.25 75 TYR A CA 1
ATOM 559 C C . TYR A 1 75 ? 16.023 4.880 -49.264 1.00 71.25 75 TYR A C 1
ATOM 561 O O . TYR A 1 75 ? 15.918 4.353 -50.370 1.00 71.25 75 TYR A O 1
ATOM 569 N N . GLN A 1 76 ? 15.886 6.199 -49.104 1.00 75.62 76 GLN A N 1
ATOM 570 C CA . GLN A 1 76 ? 15.463 7.073 -50.203 1.00 75.62 76 GLN A CA 1
ATOM 571 C C . GLN A 1 76 ? 16.592 7.487 -51.161 1.00 75.62 76 GLN A C 1
ATOM 573 O O . GLN A 1 76 ? 16.290 7.996 -52.236 1.00 75.62 76 GLN A O 1
ATOM 578 N N . ASN A 1 77 ? 17.867 7.230 -50.839 1.00 63.12 77 ASN A N 1
ATOM 579 C CA . ASN A 1 77 ? 19.002 7.587 -51.705 1.00 63.12 77 ASN A CA 1
ATOM 580 C C . ASN A 1 77 ? 19.975 6.410 -51.924 1.00 63.12 77 ASN A C 1
ATOM 582 O O . ASN A 1 77 ? 21.046 6.375 -51.320 1.00 63.12 77 ASN A O 1
ATOM 586 N N . PRO A 1 78 ? 19.644 5.447 -52.803 1.00 63.81 78 PRO A N 1
ATOM 587 C CA . PRO A 1 78 ? 20.499 4.290 -53.090 1.00 63.81 78 PRO A CA 1
ATOM 588 C C . PRO A 1 78 ? 21.646 4.550 -54.092 1.00 63.81 78 PRO A C 1
ATOM 590 O O . PRO A 1 78 ? 22.261 3.596 -54.555 1.00 63.81 78 PRO A O 1
ATOM 593 N N . ALA A 1 79 ? 21.929 5.796 -54.486 1.00 59.44 79 ALA A N 1
ATOM 594 C CA . ALA A 1 79 ? 22.633 6.034 -55.749 1.00 59.44 79 ALA A CA 1
ATOM 595 C C . ALA A 1 79 ? 24.179 6.005 -55.731 1.00 59.44 79 ALA A C 1
ATOM 597 O O . ALA A 1 79 ? 24.731 5.881 -56.813 1.00 59.44 79 ALA A O 1
ATOM 598 N N . ASP A 1 80 ? 24.894 6.053 -54.594 1.00 56.19 80 ASP A N 1
ATOM 599 C CA . ASP A 1 80 ? 26.367 6.264 -54.623 1.00 56.19 80 ASP A CA 1
ATOM 600 C C . ASP A 1 80 ? 27.205 5.486 -53.573 1.00 56.19 80 ASP A C 1
ATOM 602 O O . ASP A 1 80 ? 28.207 5.983 -53.059 1.00 56.19 80 ASP A O 1
ATOM 606 N N . THR A 1 81 ? 26.858 4.240 -53.225 1.00 53.62 81 THR A N 1
ATOM 607 C CA . THR A 1 81 ? 27.632 3.446 -52.237 1.00 53.62 81 THR A CA 1
ATOM 608 C C . THR A 1 81 ? 28.326 2.217 -52.830 1.00 53.62 81 THR A C 1
ATOM 610 O O . THR A 1 81 ? 27.980 1.073 -52.552 1.00 53.62 81 THR A O 1
ATOM 613 N N . THR A 1 82 ? 29.398 2.437 -53.593 1.00 54.28 82 THR A N 1
ATOM 614 C CA . THR A 1 82 ? 30.333 1.383 -54.044 1.00 54.28 82 THR A CA 1
ATOM 615 C C . THR A 1 82 ? 31.452 1.058 -53.033 1.00 54.28 82 THR A C 1
ATOM 617 O O . THR A 1 82 ? 32.573 0.741 -53.422 1.00 54.28 82 THR A O 1
ATOM 620 N N . SER A 1 83 ? 31.177 1.083 -51.724 1.00 56.44 83 SER A N 1
ATOM 621 C CA . SER A 1 83 ? 32.047 0.478 -50.695 1.00 56.44 83 SER A CA 1
ATOM 622 C C . SER A 1 83 ? 31.205 -0.346 -49.709 1.00 56.44 83 SER A C 1
ATOM 624 O O . SER A 1 83 ? 30.653 0.145 -48.727 1.00 56.44 83 SER A O 1
ATOM 626 N N . THR A 1 84 ? 31.023 -1.623 -50.040 1.00 54.66 84 THR A N 1
ATOM 627 C CA . THR A 1 84 ? 29.885 -2.450 -49.605 1.00 54.66 84 THR A CA 1
ATOM 628 C C . THR A 1 84 ? 30.029 -3.205 -48.281 1.00 54.66 84 THR A C 1
ATOM 630 O O . THR A 1 84 ? 29.031 -3.752 -47.826 1.00 54.66 84 THR A O 1
ATOM 633 N N . ASP A 1 85 ? 31.171 -3.194 -47.589 1.00 55.00 85 ASP A N 1
ATOM 634 C CA . ASP A 1 85 ? 31.365 -4.139 -46.467 1.00 55.00 85 ASP A CA 1
ATOM 635 C C . ASP A 1 85 ? 31.366 -3.513 -45.061 1.00 55.00 85 ASP A C 1
ATOM 637 O O . ASP A 1 85 ? 31.191 -4.213 -44.064 1.00 55.00 85 ASP A O 1
ATOM 641 N N . THR A 1 86 ? 31.476 -2.189 -44.930 1.00 58.69 86 THR A N 1
ATOM 642 C CA . THR A 1 86 ? 31.522 -1.531 -43.607 1.00 58.69 86 THR A CA 1
ATOM 643 C C . THR A 1 86 ? 30.141 -1.204 -43.034 1.00 58.69 86 THR A C 1
ATOM 645 O O . THR A 1 86 ? 29.964 -1.167 -41.815 1.00 58.69 86 THR A O 1
ATOM 648 N N . ASN A 1 87 ? 29.133 -1.016 -43.888 1.00 61.38 87 ASN A N 1
ATOM 649 C CA . ASN A 1 87 ? 27.826 -0.506 -43.461 1.00 61.38 87 ASN A CA 1
ATOM 650 C C . ASN A 1 87 ? 26.935 -1.583 -42.820 1.00 61.38 87 ASN A C 1
ATOM 652 O O . ASN A 1 87 ? 26.216 -1.286 -41.868 1.00 61.38 87 ASN A O 1
ATOM 656 N N . ALA A 1 88 ? 27.039 -2.846 -43.251 1.00 61.47 88 ALA A N 1
ATOM 657 C CA . ALA A 1 88 ? 26.266 -3.946 -42.665 1.00 61.47 88 ALA A CA 1
ATOM 658 C C . ALA A 1 88 ? 26.657 -4.223 -41.198 1.00 61.47 88 ALA A C 1
ATOM 660 O O . ALA A 1 88 ? 25.801 -4.511 -40.358 1.00 61.47 88 ALA A O 1
ATOM 661 N N . CYS A 1 89 ? 27.943 -4.072 -40.869 1.00 59.47 89 CYS A N 1
ATOM 662 C CA . CYS A 1 89 ? 28.451 -4.275 -39.513 1.00 59.47 89 CYS A CA 1
ATOM 663 C C . CYS A 1 89 ? 28.015 -3.137 -38.567 1.00 59.47 89 CYS A C 1
ATOM 665 O O . CYS A 1 89 ? 27.614 -3.380 -37.427 1.00 59.47 89 CYS A O 1
ATOM 667 N N . ALA A 1 90 ? 27.996 -1.894 -39.065 1.00 68.06 90 ALA A N 1
ATOM 668 C CA . ALA A 1 90 ? 27.548 -0.731 -38.300 1.00 68.06 90 ALA A CA 1
ATOM 669 C C . ALA A 1 90 ? 26.053 -0.807 -37.938 1.00 68.06 90 ALA A C 1
ATOM 671 O O . ALA A 1 90 ? 25.679 -0.547 -36.793 1.00 68.06 90 ALA A O 1
ATOM 672 N N . THR A 1 91 ? 25.194 -1.230 -38.872 1.00 73.56 91 THR A N 1
ATOM 673 C CA . THR A 1 91 ? 23.754 -1.388 -38.604 1.00 73.56 91 THR A CA 1
ATOM 674 C C . THR A 1 91 ? 23.476 -2.485 -37.571 1.00 73.56 91 THR A C 1
ATOM 676 O O . THR A 1 91 ? 22.611 -2.314 -36.709 1.00 73.56 91 THR A O 1
ATOM 679 N N . GLY A 1 92 ? 24.239 -3.585 -37.595 1.00 75.25 92 GLY A N 1
ATOM 680 C CA . GLY A 1 92 ? 24.134 -4.657 -36.599 1.00 75.25 92 GLY A CA 1
ATOM 681 C C . GLY A 1 92 ? 24.461 -4.190 -35.177 1.00 75.25 92 GLY A C 1
ATOM 682 O O . GLY A 1 92 ? 23.717 -4.491 -34.241 1.00 75.25 92 GLY A O 1
ATOM 683 N N . LEU A 1 93 ? 25.523 -3.393 -35.017 1.00 72.88 93 LEU A N 1
ATOM 684 C CA . LEU A 1 93 ? 25.933 -2.846 -33.717 1.00 72.88 93 LEU A CA 1
ATOM 685 C C . LEU A 1 93 ? 24.916 -1.846 -33.153 1.00 72.88 93 LEU A C 1
ATOM 687 O O . LEU A 1 93 ? 24.627 -1.873 -31.954 1.00 72.88 93 LEU A O 1
ATOM 691 N N . ILE A 1 94 ? 24.322 -1.011 -34.010 1.00 76.25 94 ILE A N 1
ATOM 692 C CA . ILE A 1 94 ? 23.283 -0.061 -33.593 1.00 76.25 94 ILE A CA 1
ATOM 693 C C . ILE A 1 94 ? 22.049 -0.822 -33.096 1.00 76.25 94 ILE A C 1
ATOM 695 O O . ILE A 1 94 ? 21.588 -0.572 -31.981 1.00 76.25 94 ILE A O 1
ATOM 699 N N . ASN A 1 95 ? 21.570 -1.815 -33.848 1.00 73.50 95 ASN A N 1
ATOM 700 C CA . ASN A 1 95 ? 20.407 -2.614 -33.451 1.00 73.50 95 ASN A CA 1
ATOM 701 C C . ASN A 1 95 ? 20.646 -3.409 -32.153 1.00 73.50 95 ASN A C 1
ATOM 703 O O . ASN A 1 95 ? 19.747 -3.505 -31.313 1.00 73.50 95 ASN A O 1
ATOM 707 N N . MET A 1 96 ? 21.861 -3.922 -31.940 1.00 76.25 96 MET A N 1
ATOM 708 C CA . MET A 1 96 ? 22.243 -4.566 -30.676 1.00 76.25 96 MET A CA 1
ATOM 709 C C . MET A 1 96 ? 22.256 -3.584 -29.501 1.00 76.25 96 MET A C 1
ATOM 711 O O . MET A 1 96 ? 21.735 -3.897 -28.433 1.00 76.25 96 MET A O 1
ATOM 715 N N . SER A 1 97 ? 22.777 -2.370 -29.693 1.00 76.00 97 SER A N 1
ATOM 716 C CA . SER A 1 97 ? 22.794 -1.357 -28.629 1.00 76.00 97 SER A CA 1
ATOM 717 C C . SER A 1 97 ? 21.379 -0.935 -28.206 1.00 76.00 97 SER A C 1
ATOM 719 O O . SER A 1 97 ? 21.092 -0.803 -27.015 1.00 76.00 97 SER A O 1
ATOM 721 N N . VAL A 1 98 ? 20.469 -0.812 -29.177 1.00 78.25 98 VAL A N 1
ATOM 722 C CA . VAL A 1 98 ? 19.078 -0.398 -28.960 1.00 78.25 98 VAL A CA 1
ATOM 723 C C . VAL A 1 98 ? 18.283 -1.499 -28.265 1.00 78.25 98 VAL A C 1
ATOM 725 O O . VAL A 1 98 ? 17.594 -1.233 -27.281 1.00 78.25 98 VAL A O 1
ATOM 728 N N . THR A 1 99 ? 18.402 -2.746 -28.725 1.00 79.88 99 THR A N 1
ATOM 729 C CA . THR A 1 99 ? 17.708 -3.882 -28.094 1.00 79.88 99 THR A CA 1
ATOM 730 C C . THR A 1 99 ? 18.178 -4.103 -26.658 1.00 79.88 99 THR A C 1
ATOM 732 O O . THR A 1 99 ? 17.347 -4.291 -25.769 1.00 79.88 99 THR A O 1
ATOM 735 N N . CYS A 1 100 ? 19.481 -3.979 -26.397 1.00 75.00 100 CYS A N 1
ATOM 736 C CA . CYS A 1 100 ? 20.034 -4.094 -25.049 1.00 75.00 100 CYS A CA 1
ATOM 737 C C . CYS A 1 100 ? 19.546 -2.958 -24.125 1.00 75.00 100 CYS A C 1
ATOM 739 O O . CYS A 1 100 ? 19.181 -3.208 -22.974 1.00 75.00 100 CYS A O 1
ATOM 741 N N . GLY A 1 101 ? 19.433 -1.726 -24.642 1.00 78.38 101 GLY A N 1
ATOM 742 C CA . GLY A 1 101 ? 18.863 -0.590 -23.908 1.00 78.38 101 GLY A CA 1
ATOM 743 C C . GLY A 1 101 ? 17.389 -0.783 -23.531 1.00 78.38 101 GLY A C 1
ATOM 744 O O . GLY A 1 101 ? 17.013 -0.552 -22.382 1.00 78.38 101 GLY A O 1
ATOM 745 N N . ILE A 1 102 ? 16.562 -1.275 -24.460 1.00 79.19 102 ILE A N 1
ATOM 746 C CA . ILE A 1 102 ? 15.137 -1.554 -24.201 1.00 79.19 102 ILE A CA 1
ATOM 747 C C . ILE A 1 102 ? 14.985 -2.637 -23.126 1.00 79.19 102 ILE A C 1
ATOM 749 O O . ILE A 1 102 ? 14.203 -2.475 -22.186 1.00 79.19 102 ILE A O 1
ATOM 753 N N . VAL A 1 103 ? 15.765 -3.719 -23.220 1.00 78.94 103 VAL A N 1
ATOM 754 C CA . VAL A 1 103 ? 15.756 -4.794 -22.216 1.00 78.94 103 VAL A CA 1
ATOM 755 C C . VAL A 1 103 ? 16.157 -4.259 -20.837 1.00 78.94 103 VAL A C 1
ATOM 757 O O . VAL A 1 103 ? 15.507 -4.594 -19.848 1.00 78.94 103 VAL A O 1
ATOM 760 N N . TRP A 1 104 ? 17.156 -3.373 -20.755 1.00 79.88 104 TRP A N 1
ATOM 761 C CA . TRP A 1 104 ? 17.582 -2.758 -19.492 1.00 79.88 104 TRP A CA 1
ATOM 762 C C . TRP A 1 104 ? 16.495 -1.884 -18.855 1.00 79.88 104 TRP A C 1
ATOM 764 O O . TRP A 1 104 ? 16.280 -1.926 -17.638 1.00 79.88 104 TRP A O 1
ATOM 774 N N . VAL A 1 105 ? 15.780 -1.102 -19.666 1.00 77.44 105 VAL A N 1
ATOM 775 C CA . VAL A 1 105 ? 14.681 -0.251 -19.192 1.00 77.44 105 VAL A CA 1
ATOM 776 C C . VAL A 1 105 ? 13.532 -1.111 -18.667 1.00 77.44 105 VAL A C 1
ATOM 778 O O . VAL A 1 105 ? 13.081 -0.896 -17.540 1.00 77.44 105 VAL A O 1
ATOM 781 N N . LEU A 1 106 ? 13.105 -2.130 -19.420 1.00 79.38 106 LEU A N 1
ATOM 782 C CA . LEU A 1 106 ? 12.065 -3.068 -18.977 1.00 79.38 106 LEU A CA 1
ATOM 783 C C . LEU A 1 106 ? 12.457 -3.775 -17.676 1.00 79.38 106 LEU A C 1
ATOM 785 O O . LEU A 1 106 ? 11.638 -3.928 -16.768 1.00 79.38 106 LEU A O 1
ATOM 789 N N . PHE A 1 107 ? 13.729 -4.148 -17.561 1.00 77.88 107 PHE A N 1
ATOM 790 C CA . PHE A 1 107 ? 14.259 -4.775 -16.363 1.00 77.88 107 PHE A CA 1
ATOM 791 C C . PHE A 1 107 ? 14.254 -3.825 -15.150 1.00 77.88 107 PHE A C 1
ATOM 793 O O . PHE A 1 107 ? 13.885 -4.229 -14.047 1.00 77.88 107 PHE A O 1
ATOM 800 N N . SER A 1 108 ? 14.561 -2.542 -15.354 1.00 77.56 108 SER A N 1
ATOM 801 C CA . SER A 1 108 ? 14.512 -1.512 -14.303 1.00 77.56 108 SER A CA 1
ATOM 802 C C . SER A 1 108 ? 13.082 -1.265 -13.801 1.00 77.56 108 SER A C 1
ATOM 804 O O . SER A 1 108 ? 12.859 -1.146 -12.595 1.00 77.56 108 SER A O 1
ATOM 806 N N . PHE A 1 109 ? 12.090 -1.263 -14.699 1.00 76.81 109 PHE A N 1
ATOM 807 C CA . PHE A 1 109 ? 10.674 -1.188 -14.315 1.00 76.81 109 PHE A CA 1
ATOM 808 C C . PHE A 1 109 ? 10.230 -2.416 -13.513 1.00 76.81 109 PHE A C 1
ATOM 810 O O . PHE A 1 109 ? 9.510 -2.274 -12.522 1.00 76.81 109 PHE A O 1
ATOM 817 N N . LEU A 1 110 ? 10.701 -3.610 -13.886 1.00 79.12 110 LEU A N 1
ATOM 818 C CA . LEU A 1 110 ? 10.428 -4.836 -13.135 1.00 79.12 110 LEU A CA 1
ATOM 819 C C . LEU A 1 110 ? 11.008 -4.761 -11.710 1.00 79.12 110 LEU A C 1
ATOM 821 O O . LEU A 1 110 ? 10.337 -5.143 -10.750 1.00 79.12 110 LEU A O 1
ATOM 825 N N . GLN A 1 111 ? 12.218 -4.213 -11.556 1.00 76.19 111 GLN A N 1
ATOM 826 C CA . GLN A 1 111 ? 12.838 -3.998 -10.245 1.00 76.19 111 GLN A CA 1
ATOM 827 C C . GLN A 1 111 ? 12.095 -2.956 -9.398 1.00 76.19 111 GLN A C 1
ATOM 829 O O . GLN A 1 111 ? 11.867 -3.200 -8.212 1.00 76.19 111 GLN A O 1
ATOM 834 N N . MET A 1 112 ? 11.663 -1.834 -9.985 1.00 74.69 112 MET A N 1
ATOM 835 C CA . MET A 1 112 ? 10.818 -0.857 -9.281 1.00 74.69 112 MET A CA 1
ATOM 836 C C . MET A 1 112 ? 9.495 -1.477 -8.826 1.00 74.69 112 MET A C 1
ATOM 838 O O . MET A 1 112 ? 9.073 -1.244 -7.694 1.00 74.69 112 MET A O 1
ATOM 842 N N . GLY A 1 113 ? 8.870 -2.307 -9.667 1.00 75.62 113 GLY A N 1
ATOM 843 C CA . GLY A 1 113 ? 7.674 -3.063 -9.296 1.00 75.62 113 GLY A CA 1
ATOM 844 C C . GLY A 1 113 ? 7.933 -3.988 -8.106 1.00 75.62 113 GLY A C 1
ATOM 845 O O . GLY A 1 113 ? 7.194 -3.953 -7.124 1.00 75.62 113 GLY A O 1
ATOM 846 N N . ALA A 1 114 ? 9.024 -4.757 -8.135 1.00 70.25 114 ALA A N 1
ATOM 847 C CA . ALA A 1 114 ? 9.401 -5.638 -7.031 1.00 70.25 114 ALA A CA 1
ATOM 848 C C . ALA A 1 114 ? 9.662 -4.868 -5.720 1.00 70.25 114 ALA A C 1
ATOM 850 O O . ALA A 1 114 ? 9.201 -5.300 -4.663 1.00 70.25 114 ALA A O 1
ATOM 851 N N . ALA A 1 115 ? 10.335 -3.713 -5.783 1.00 70.94 115 ALA A N 1
ATOM 852 C CA . ALA A 1 115 ? 10.577 -2.841 -4.630 1.00 70.94 115 ALA A CA 1
ATOM 853 C C . ALA A 1 115 ? 9.289 -2.189 -4.089 1.00 70.94 115 ALA A C 1
ATOM 855 O O . ALA A 1 115 ? 9.130 -1.996 -2.884 1.00 70.94 115 ALA A O 1
ATOM 856 N N . TYR A 1 116 ? 8.330 -1.881 -4.962 1.00 73.81 116 TYR A N 1
ATOM 857 C CA . TYR A 1 116 ? 7.011 -1.418 -4.536 1.00 73.81 116 TYR A CA 1
ATOM 858 C C . TYR A 1 116 ? 6.244 -2.530 -3.801 1.00 73.81 116 TYR A C 1
ATOM 860 O O . TYR A 1 116 ? 5.649 -2.298 -2.746 1.00 73.81 116 TYR A O 1
ATOM 868 N N . PHE A 1 117 ? 6.321 -3.769 -4.294 1.00 66.00 117 PHE A N 1
ATOM 869 C CA . PHE A 1 117 ? 5.689 -4.915 -3.641 1.00 66.00 117 PHE A CA 1
ATOM 870 C C . PHE A 1 117 ? 6.338 -5.282 -2.296 1.00 66.00 117 PHE A C 1
ATOM 872 O O . PHE A 1 117 ? 5.604 -5.656 -1.374 1.00 66.00 117 PHE A O 1
ATOM 879 N N . THR A 1 118 ? 7.659 -5.124 -2.115 1.00 64.69 118 THR A N 1
ATOM 880 C CA . THR A 1 118 ? 8.290 -5.313 -0.789 1.00 64.69 118 THR A CA 1
ATOM 881 C C . THR A 1 118 ? 7.830 -4.297 0.232 1.00 64.69 118 THR A C 1
ATOM 883 O O . THR A 1 118 ? 7.642 -4.663 1.391 1.00 64.69 118 THR A O 1
ATOM 886 N N . TYR A 1 119 ? 7.604 -3.050 -0.185 1.00 69.88 119 TYR A N 1
ATOM 887 C CA . TYR A 1 119 ? 7.152 -1.990 0.713 1.00 69.88 119 TYR A CA 1
ATOM 888 C C . TYR A 1 119 ? 5.814 -2.332 1.390 1.00 69.88 119 TYR A C 1
ATOM 890 O O . TYR A 1 119 ? 5.584 -1.978 2.542 1.00 69.88 119 TYR A O 1
ATOM 898 N N . THR A 1 120 ? 4.954 -3.107 0.722 1.00 75.75 120 THR A N 1
ATOM 899 C CA . THR A 1 120 ? 3.671 -3.562 1.292 1.00 75.75 120 THR A CA 1
ATOM 900 C C . THR A 1 120 ? 3.795 -4.727 2.286 1.00 75.75 120 THR A C 1
ATOM 902 O O . THR A 1 120 ? 2.792 -5.171 2.846 1.00 75.75 120 THR A O 1
ATOM 905 N N . GLY A 1 121 ? 5.005 -5.252 2.515 1.00 70.06 121 GLY A N 1
ATOM 906 C CA . GLY A 1 121 ? 5.305 -6.275 3.524 1.00 70.06 121 GLY A CA 1
ATOM 907 C C . GLY A 1 121 ? 4.790 -7.688 3.225 1.00 70.06 121 GLY A C 1
ATOM 908 O O . GLY A 1 121 ? 5.182 -8.627 3.912 1.00 70.06 121 GLY A O 1
ATOM 909 N N . LYS A 1 122 ? 3.955 -7.882 2.194 1.00 72.56 122 LYS A N 1
ATOM 910 C CA . LYS A 1 122 ? 3.315 -9.180 1.901 1.00 72.56 122 LYS A CA 1
ATOM 911 C C . LYS A 1 122 ? 4.093 -10.094 0.946 1.00 72.56 122 LYS A C 1
ATOM 913 O O . LYS A 1 122 ? 3.762 -11.270 0.856 1.00 72.56 122 LYS A O 1
ATOM 918 N N . TYR A 1 123 ? 5.132 -9.601 0.263 1.00 72.88 123 TYR A N 1
ATOM 919 C CA . TYR A 1 123 ? 5.761 -10.332 -0.852 1.00 72.88 123 TYR A CA 1
ATOM 920 C C . TYR A 1 123 ? 7.298 -10.299 -0.862 1.00 72.88 123 TYR A C 1
ATOM 922 O O . TYR A 1 123 ? 7.922 -10.158 -1.914 1.00 72.88 123 TYR A O 1
ATOM 930 N N . TRP A 1 124 ? 7.936 -10.489 0.295 1.00 73.06 124 TRP A N 1
ATOM 931 C CA . TRP A 1 124 ? 9.404 -10.574 0.394 1.00 73.06 124 TRP A CA 1
ATOM 932 C C . TRP A 1 124 ? 10.026 -11.643 -0.525 1.00 73.06 124 TRP A C 1
ATOM 934 O O . TRP A 1 124 ? 11.100 -11.423 -1.083 1.00 73.06 124 TRP A O 1
ATOM 944 N N . GLY A 1 125 ? 9.336 -12.769 -0.747 1.00 75.25 125 GLY A N 1
ATOM 945 C CA . GLY A 1 125 ? 9.816 -13.837 -1.632 1.00 75.25 125 GLY A CA 1
ATOM 946 C C . GLY A 1 125 ? 9.952 -13.410 -3.098 1.00 75.25 125 GLY A C 1
ATOM 947 O O . GLY A 1 125 ? 10.942 -13.740 -3.744 1.00 75.25 125 GLY A O 1
ATOM 948 N N . ILE A 1 126 ? 9.008 -12.613 -3.612 1.00 71.94 126 ILE A N 1
ATOM 949 C CA . ILE A 1 126 ? 9.022 -12.148 -5.011 1.00 71.94 126 ILE A CA 1
ATOM 950 C C . ILE A 1 126 ? 10.195 -11.196 -5.247 1.00 71.94 126 ILE A C 1
ATOM 952 O O . ILE A 1 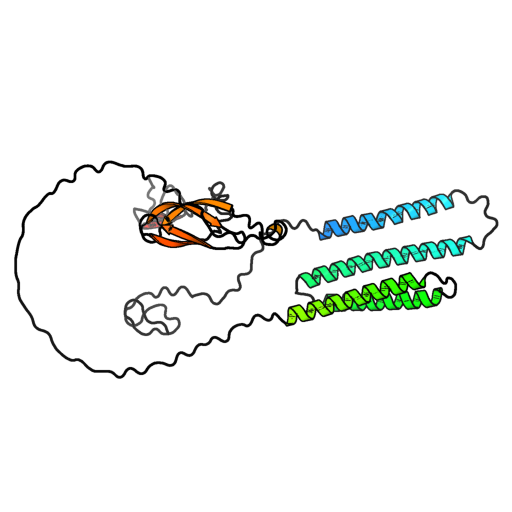126 ? 10.855 -11.252 -6.281 1.00 71.94 126 ILE A O 1
ATOM 956 N N . ALA A 1 127 ? 10.511 -10.361 -4.263 1.00 70.50 127 ALA A N 1
ATOM 957 C CA . ALA A 1 127 ? 11.620 -9.431 -4.374 1.00 70.50 127 ALA A CA 1
ATOM 958 C C . ALA A 1 127 ? 12.991 -10.086 -4.252 1.00 70.50 127 ALA A C 1
ATOM 960 O O . ALA A 1 127 ? 13.917 -9.681 -4.947 1.00 70.50 127 ALA A O 1
ATOM 961 N N . ALA A 1 128 ? 13.120 -11.127 -3.426 1.00 75.38 128 ALA A N 1
ATOM 962 C CA . ALA A 1 128 ? 14.336 -11.934 -3.393 1.00 75.38 128 ALA A CA 1
ATOM 963 C C . ALA A 1 128 ? 14.599 -12.593 -4.760 1.00 75.38 128 ALA A C 1
ATOM 965 O O . ALA A 1 128 ? 15.723 -12.549 -5.259 1.00 75.38 128 ALA A O 1
ATOM 966 N N . ILE A 1 129 ? 13.550 -13.125 -5.401 1.00 79.25 129 ILE A N 1
ATOM 967 C CA . ILE A 1 129 ? 13.634 -13.702 -6.751 1.00 79.25 129 ILE A CA 1
ATOM 968 C C . ILE A 1 129 ? 13.979 -12.620 -7.788 1.00 79.25 129 ILE A C 1
ATOM 970 O O . ILE A 1 129 ? 14.859 -12.837 -8.620 1.00 79.25 129 ILE A O 1
ATOM 974 N N . GLY A 1 130 ? 13.353 -11.441 -7.716 1.00 77.44 130 GLY A N 1
ATOM 975 C CA . GLY A 1 130 ? 13.645 -10.316 -8.614 1.00 77.44 130 GLY A CA 1
ATOM 976 C C . GLY A 1 130 ? 15.095 -9.825 -8.519 1.00 77.44 130 GLY A C 1
ATOM 977 O O . GLY A 1 130 ? 15.753 -9.632 -9.543 1.00 77.44 130 GLY A O 1
ATOM 978 N N . SER A 1 131 ? 15.626 -9.695 -7.301 1.00 76.25 131 SER A N 1
ATOM 979 C CA . SER A 1 131 ? 17.031 -9.332 -7.069 1.00 76.25 131 SER A CA 1
ATOM 980 C C . SER A 1 131 ? 17.998 -10.400 -7.586 1.00 76.25 131 SER A C 1
ATOM 982 O O . SER A 1 131 ? 19.005 -10.061 -8.209 1.00 76.25 131 SER A O 1
ATOM 984 N N . LEU A 1 132 ? 17.678 -11.687 -7.401 1.00 80.19 132 LEU A N 1
ATOM 985 C CA . LEU A 1 132 ? 18.491 -12.793 -7.914 1.00 80.19 132 LEU A CA 1
ATOM 986 C C . LEU A 1 132 ? 18.525 -12.812 -9.447 1.00 80.19 132 LEU A C 1
ATOM 988 O O . LEU A 1 132 ? 19.597 -12.939 -10.036 1.00 80.19 132 LEU A O 1
ATOM 992 N N . LEU A 1 133 ? 17.372 -12.640 -10.098 1.00 80.31 133 LEU A N 1
ATOM 993 C CA . LEU A 1 133 ? 17.288 -12.565 -11.558 1.00 80.31 133 LEU A CA 1
ATOM 994 C C . LEU A 1 133 ? 18.076 -11.367 -12.109 1.00 80.31 133 LEU A C 1
ATOM 996 O O . LEU A 1 133 ? 18.738 -11.498 -13.136 1.00 80.31 133 LEU A O 1
ATOM 1000 N N . GLY A 1 134 ? 18.082 -10.229 -11.408 1.00 77.94 134 GLY A N 1
ATOM 1001 C CA . GLY A 1 134 ? 18.889 -9.067 -11.804 1.00 77.94 134 GLY A CA 1
ATOM 1002 C C . GLY A 1 134 ? 20.381 -9.252 -11.644 1.00 77.94 134 GLY A C 1
ATOM 1003 O O . GLY A 1 134 ? 21.155 -8.820 -12.502 1.00 77.94 134 GLY A O 1
ATOM 1004 N N . PHE A 1 135 ? 20.781 -9.960 -10.595 1.00 77.62 135 PHE A N 1
ATOM 1005 C CA . PHE A 1 135 ? 22.166 -10.350 -10.414 1.00 77.62 135 PHE A CA 1
ATOM 1006 C C . PHE A 1 135 ? 22.627 -11.309 -11.522 1.00 77.62 135 PHE A C 1
ATOM 1008 O O . PHE A 1 135 ? 23.669 -11.080 -12.135 1.00 77.62 135 PHE A O 1
ATOM 1015 N N . LEU A 1 136 ? 21.821 -12.327 -11.848 1.00 81.31 136 LEU A N 1
ATOM 1016 C CA . LEU A 1 136 ? 22.114 -13.266 -12.936 1.00 81.31 136 LEU A CA 1
ATOM 1017 C C . LEU A 1 136 ? 22.185 -12.564 -14.299 1.00 81.31 136 LEU A C 1
ATOM 1019 O O . LEU A 1 136 ? 23.106 -12.835 -15.068 1.00 81.31 136 LEU A O 1
ATOM 1023 N N . ASN A 1 137 ? 21.278 -11.623 -14.577 1.00 80.00 137 ASN A N 1
ATOM 1024 C CA . ASN A 1 137 ? 21.308 -10.831 -15.808 1.00 80.00 137 ASN A CA 1
ATOM 1025 C C . ASN A 1 137 ? 22.579 -9.963 -15.901 1.00 80.00 137 ASN A C 1
ATOM 1027 O O . ASN A 1 137 ? 23.239 -9.930 -16.937 1.00 80.00 137 ASN A O 1
ATOM 1031 N N . SER A 1 138 ? 22.979 -9.327 -14.794 1.00 77.81 138 SER A N 1
ATOM 1032 C CA . SER A 1 138 ? 24.216 -8.532 -14.731 1.00 77.81 138 SER A CA 1
ATOM 1033 C C . SER A 1 138 ? 25.464 -9.385 -14.976 1.00 77.81 138 SER A C 1
ATOM 1035 O O . SER A 1 138 ? 26.362 -8.964 -15.702 1.00 77.81 138 SER A O 1
ATOM 1037 N N . ILE A 1 139 ? 25.513 -10.602 -14.421 1.00 81.38 139 ILE A N 1
ATOM 1038 C CA . ILE A 1 139 ? 26.594 -11.561 -14.698 1.00 81.38 139 ILE A CA 1
ATOM 1039 C C . ILE A 1 139 ? 26.617 -11.931 -16.181 1.00 81.38 139 ILE A C 1
ATOM 1041 O O . ILE A 1 139 ? 27.684 -11.953 -16.791 1.00 81.38 139 ILE A O 1
ATOM 1045 N N . MET A 1 140 ? 25.453 -12.202 -16.770 1.00 82.88 140 MET A N 1
ATOM 1046 C CA . MET A 1 140 ? 25.348 -12.621 -18.166 1.00 82.88 140 MET A CA 1
ATOM 1047 C C . MET A 1 140 ? 25.842 -11.520 -19.119 1.00 82.88 140 MET A C 1
ATOM 1049 O O . MET A 1 140 ? 26.644 -11.796 -20.013 1.00 82.88 140 MET A O 1
ATOM 1053 N N . LEU A 1 141 ? 25.482 -10.260 -18.851 1.00 76.12 141 LEU A N 1
ATOM 1054 C CA . LEU A 1 141 ? 25.996 -9.096 -19.581 1.00 76.12 141 LEU A CA 1
ATOM 1055 C C . LEU A 1 141 ? 27.502 -8.891 -19.396 1.00 76.12 141 LEU A C 1
ATOM 1057 O O . LEU A 1 141 ? 28.183 -8.531 -20.353 1.00 76.12 141 LEU A O 1
ATOM 1061 N N . LEU A 1 142 ? 28.043 -9.154 -18.205 1.00 77.81 142 LEU A N 1
ATOM 1062 C CA . LEU A 1 142 ? 29.484 -9.073 -17.955 1.00 77.81 142 LEU A CA 1
ATOM 1063 C C . LEU A 1 142 ? 30.240 -10.136 -18.768 1.00 77.81 142 LEU A C 1
ATOM 1065 O O . LEU A 1 142 ? 31.242 -9.818 -19.408 1.00 77.81 142 LEU A O 1
ATOM 1069 N N . VAL A 1 143 ? 29.729 -11.371 -18.818 1.00 83.00 143 VAL A N 1
ATOM 1070 C CA . VAL A 1 143 ? 30.303 -12.457 -19.632 1.00 83.00 143 VAL A CA 1
ATOM 1071 C C . VAL A 1 143 ? 30.223 -12.128 -21.125 1.00 83.00 143 VAL A C 1
ATOM 1073 O O . VAL A 1 143 ? 31.219 -12.278 -21.834 1.00 83.00 143 VAL A O 1
ATOM 1076 N N . MET A 1 144 ? 29.084 -11.622 -21.609 1.00 80.81 144 MET A N 1
ATOM 1077 C CA . MET A 1 144 ? 28.951 -11.188 -23.006 1.00 80.81 144 MET A CA 1
ATOM 1078 C C . MET A 1 144 ? 29.881 -10.013 -23.334 1.00 80.81 144 MET A C 1
ATOM 1080 O O . MET A 1 144 ? 30.553 -10.028 -24.364 1.00 80.81 144 MET A O 1
ATOM 1084 N N . GLY A 1 145 ? 29.985 -9.029 -22.438 1.00 75.19 145 GLY A N 1
ATOM 1085 C CA . GLY A 1 145 ? 30.911 -7.907 -22.566 1.00 75.19 145 GLY A CA 1
ATOM 1086 C C . GLY A 1 145 ? 32.367 -8.365 -22.633 1.00 75.19 145 GLY A C 1
ATOM 1087 O O . GLY A 1 145 ? 33.114 -7.890 -23.486 1.00 75.19 145 GLY A O 1
ATOM 1088 N N . ALA A 1 146 ? 32.759 -9.340 -21.809 1.00 75.75 146 ALA A N 1
ATOM 1089 C CA . ALA A 1 146 ? 34.091 -9.941 -21.843 1.00 75.75 146 ALA A CA 1
ATOM 1090 C C . ALA A 1 146 ? 34.373 -10.646 -23.183 1.00 75.75 146 ALA A C 1
ATOM 1092 O O . ALA A 1 146 ? 35.451 -10.465 -23.748 1.00 75.75 146 ALA A O 1
ATOM 1093 N N . MET A 1 147 ? 33.396 -11.363 -23.750 1.00 76.06 147 MET A N 1
ATOM 1094 C CA . MET A 1 147 ? 33.556 -11.999 -25.066 1.00 76.06 147 MET A CA 1
ATOM 1095 C C . MET A 1 147 ? 33.696 -10.983 -26.212 1.00 76.06 147 MET A C 1
ATOM 1097 O O . MET A 1 147 ? 34.472 -11.212 -27.136 1.00 76.06 147 MET A O 1
ATOM 1101 N N . ILE A 1 148 ? 32.999 -9.844 -26.147 1.00 75.31 148 ILE A N 1
ATOM 1102 C CA . ILE A 1 148 ? 33.038 -8.803 -27.195 1.00 75.31 148 ILE A CA 1
ATOM 1103 C C . ILE A 1 148 ? 34.295 -7.919 -27.074 1.00 75.31 148 ILE A C 1
ATOM 1105 O O . ILE A 1 148 ? 34.869 -7.462 -28.066 1.00 75.31 148 ILE A O 1
ATOM 1109 N N . SER A 1 149 ? 34.760 -7.694 -25.847 1.00 60.19 149 SER A N 1
ATOM 1110 C CA . SER A 1 149 ? 35.833 -6.748 -25.516 1.00 60.19 149 SER A CA 1
ATOM 1111 C C . SER A 1 149 ? 37.234 -7.084 -26.021 1.00 60.19 149 SER A C 1
ATOM 1113 O O . SER A 1 149 ? 38.121 -6.241 -25.901 1.00 60.19 149 SER A O 1
ATOM 1115 N N . GLY A 1 150 ? 37.429 -8.232 -26.680 1.00 64.44 150 GLY A N 1
ATOM 1116 C CA . GLY A 1 150 ? 38.641 -8.477 -27.469 1.00 64.44 150 GLY A CA 1
ATOM 1117 C C . GLY A 1 150 ? 38.905 -7.403 -28.538 1.00 64.44 150 GLY A C 1
ATOM 1118 O O . GLY A 1 150 ? 39.992 -7.361 -29.101 1.00 64.44 150 GLY A O 1
ATOM 1119 N N . THR A 1 151 ? 37.934 -6.518 -28.802 1.00 58.69 151 THR A N 1
ATOM 1120 C CA . THR A 1 151 ? 38.000 -5.483 -29.840 1.00 58.69 151 THR A CA 1
ATOM 1121 C C . THR A 1 151 ? 38.031 -4.031 -29.335 1.00 58.69 151 THR A C 1
ATOM 1123 O O . THR A 1 151 ? 38.479 -3.168 -30.085 1.00 58.69 151 THR A O 1
ATOM 1126 N N . LEU A 1 152 ? 37.621 -3.717 -28.093 1.00 59.66 152 LEU A N 1
ATOM 1127 C CA . LEU A 1 152 ? 37.523 -2.324 -27.606 1.00 59.66 152 LEU A CA 1
ATOM 1128 C C . LEU A 1 152 ? 37.835 -2.189 -26.092 1.00 59.66 152 LEU A C 1
ATOM 1130 O O . LEU A 1 152 ? 36.988 -2.525 -25.261 1.00 59.66 152 LEU A O 1
ATOM 1134 N N . PRO A 1 153 ? 38.996 -1.624 -25.699 1.00 65.56 153 PRO A N 1
ATOM 1135 C CA . PRO A 1 153 ? 39.453 -1.558 -24.299 1.00 65.56 153 PRO A CA 1
ATOM 1136 C C . PRO A 1 153 ? 38.679 -0.588 -23.377 1.00 65.56 153 PRO A C 1
ATOM 1138 O O . PRO A 1 153 ? 39.000 -0.475 -22.197 1.00 65.56 153 PRO A O 1
ATOM 1141 N N . GLY A 1 154 ? 37.648 0.111 -23.868 1.00 68.19 154 GLY A N 1
ATOM 1142 C CA . GLY A 1 154 ? 36.895 1.108 -23.088 1.00 68.19 154 GLY A CA 1
ATOM 1143 C C . GLY A 1 154 ? 35.609 0.606 -22.416 1.00 68.19 154 GLY A C 1
ATOM 1144 O O . GLY A 1 154 ? 35.133 1.221 -21.463 1.00 68.19 154 GLY A O 1
ATOM 1145 N N . CYS A 1 155 ? 35.028 -0.507 -22.873 1.00 65.38 155 CYS A N 1
ATOM 1146 C CA . CYS A 1 155 ? 33.659 -0.889 -22.488 1.00 65.38 155 CYS A CA 1
ATOM 1147 C C . CYS A 1 155 ? 33.541 -1.613 -21.132 1.00 65.38 155 CYS A C 1
ATOM 1149 O O . CYS A 1 155 ? 32.434 -1.775 -20.613 1.00 65.38 155 CYS A O 1
ATOM 1151 N N . TRP A 1 156 ? 34.653 -2.025 -20.518 1.00 72.88 156 TRP A N 1
ATOM 1152 C CA . TRP A 1 156 ? 34.632 -2.774 -19.253 1.00 72.88 156 TRP A CA 1
ATOM 1153 C C . TRP A 1 156 ? 34.144 -1.965 -18.052 1.00 72.88 156 TRP A C 1
ATOM 1155 O O . TRP A 1 156 ? 33.487 -2.519 -17.173 1.00 72.88 156 TRP A O 1
ATOM 1165 N N . TRP A 1 157 ? 34.375 -0.653 -18.035 1.00 75.06 157 TRP A N 1
ATOM 1166 C CA . TRP A 1 157 ? 33.967 0.204 -16.918 1.00 75.06 157 TRP A CA 1
ATOM 1167 C C . TRP A 1 157 ? 32.450 0.257 -16.725 1.00 75.06 157 TRP A C 1
ATOM 1169 O O . TRP A 1 157 ? 31.979 0.261 -15.590 1.00 75.06 157 TRP A O 1
ATOM 1179 N N . ILE A 1 158 ? 31.681 0.224 -17.818 1.00 72.19 158 ILE A N 1
ATOM 1180 C CA . ILE A 1 158 ? 30.211 0.239 -17.770 1.00 72.19 158 ILE A CA 1
ATOM 1181 C C . ILE A 1 158 ? 29.687 -1.067 -17.155 1.00 72.19 158 ILE A C 1
ATOM 1183 O O . ILE A 1 158 ? 28.786 -1.043 -16.317 1.00 72.19 158 ILE A O 1
ATOM 1187 N N . SER A 1 159 ? 30.303 -2.201 -17.504 1.00 73.50 159 SER A N 1
ATOM 1188 C CA . SER A 1 159 ? 29.934 -3.512 -16.948 1.00 73.50 159 SER A CA 1
ATOM 1189 C C . SER A 1 159 ? 30.271 -3.612 -15.457 1.00 73.50 159 SER A C 1
ATOM 1191 O O . SER A 1 159 ? 29.461 -4.095 -14.666 1.00 73.50 159 SER A O 1
ATOM 1193 N N . ILE A 1 160 ? 31.436 -3.095 -15.051 1.00 79.25 160 ILE A N 1
ATOM 1194 C CA . ILE A 1 160 ? 31.854 -3.058 -13.643 1.00 79.25 160 ILE A CA 1
ATOM 1195 C C . ILE A 1 160 ? 30.925 -2.150 -12.827 1.00 79.25 160 ILE A C 1
ATOM 1197 O O . ILE A 1 160 ? 30.478 -2.546 -11.752 1.00 79.25 160 ILE A O 1
ATOM 1201 N N . ALA A 1 161 ? 30.581 -0.964 -13.340 1.00 77.56 161 ALA A N 1
ATOM 1202 C CA . ALA A 1 161 ? 29.675 -0.042 -12.657 1.00 77.56 161 ALA A CA 1
ATOM 1203 C C . ALA A 1 161 ? 28.279 -0.655 -12.445 1.00 77.56 161 ALA A C 1
ATOM 1205 O O . ALA A 1 161 ? 27.734 -0.565 -11.343 1.00 77.56 161 ALA A O 1
ATOM 1206 N N . GLY A 1 162 ? 27.734 -1.338 -13.461 1.00 76.25 162 GLY A N 1
ATOM 1207 C CA . GLY A 1 162 ? 26.464 -2.061 -13.348 1.00 76.25 162 GLY A CA 1
ATOM 1208 C C . GLY A 1 162 ? 26.508 -3.173 -12.294 1.00 76.25 162 GLY A C 1
ATOM 1209 O O . GLY A 1 162 ? 25.606 -3.277 -11.462 1.00 76.25 162 GLY A O 1
ATOM 1210 N N . PHE A 1 163 ? 27.596 -3.949 -12.262 1.00 78.56 163 PHE A N 1
ATOM 1211 C CA . PHE A 1 163 ? 27.790 -4.997 -11.259 1.00 78.56 163 PHE A CA 1
ATOM 1212 C C . PHE A 1 163 ? 27.853 -4.430 -9.833 1.00 78.56 163 PHE A C 1
ATOM 1214 O O . PHE A 1 163 ? 27.171 -4.935 -8.940 1.00 78.56 163 PHE A O 1
ATOM 1221 N N . VAL A 1 164 ? 28.610 -3.347 -9.621 1.00 83.12 164 VAL A N 1
ATOM 1222 C CA . VAL A 1 164 ? 28.722 -2.684 -8.311 1.00 83.12 164 VAL A CA 1
ATOM 1223 C C . VAL A 1 164 ? 27.364 -2.155 -7.843 1.00 83.12 164 VAL A C 1
ATOM 1225 O O . VAL A 1 164 ? 26.988 -2.393 -6.696 1.00 83.12 164 VAL A O 1
ATOM 1228 N N . PHE A 1 165 ? 26.589 -1.507 -8.718 1.00 78.31 165 PHE A N 1
ATOM 1229 C CA . PHE A 1 165 ? 25.245 -1.027 -8.375 1.00 78.31 165 PHE A CA 1
ATOM 1230 C C . PHE A 1 165 ? 24.295 -2.168 -7.996 1.00 78.31 165 PHE A C 1
ATOM 1232 O O . PHE A 1 165 ? 23.589 -2.074 -6.989 1.00 78.31 165 PHE A O 1
ATOM 1239 N N . SER A 1 166 ? 24.305 -3.266 -8.756 1.00 76.81 166 SER A N 1
ATOM 1240 C CA . SER A 1 166 ? 23.456 -4.425 -8.465 1.00 76.81 166 SER A CA 1
ATOM 1241 C C . SER A 1 166 ? 23.832 -5.091 -7.133 1.00 76.81 166 SER A C 1
ATOM 1243 O O . SER A 1 166 ? 22.958 -5.537 -6.386 1.00 76.81 166 SER A O 1
ATOM 1245 N N . LEU A 1 167 ? 25.126 -5.120 -6.804 1.00 81.62 167 LEU A N 1
ATOM 1246 C CA . LEU A 1 167 ? 25.637 -5.679 -5.554 1.00 81.62 167 LEU A CA 1
ATOM 1247 C C . LEU A 1 167 ? 25.295 -4.786 -4.348 1.00 81.62 167 LEU A C 1
ATOM 1249 O O . LEU A 1 167 ? 24.860 -5.294 -3.314 1.00 81.62 167 LEU A O 1
ATOM 1253 N N . LEU A 1 168 ? 25.385 -3.459 -4.496 1.00 81.94 168 LEU A N 1
ATOM 1254 C CA . LEU A 1 168 ? 24.931 -2.499 -3.481 1.00 81.94 168 LEU A CA 1
ATOM 1255 C C . LEU A 1 168 ? 23.419 -2.599 -3.227 1.00 81.94 168 LEU A C 1
ATOM 1257 O O . LEU A 1 168 ? 22.995 -2.559 -2.072 1.00 81.94 168 LEU A O 1
ATOM 1261 N N . GLY A 1 169 ? 22.613 -2.800 -4.276 1.00 78.38 169 GLY A N 1
ATOM 1262 C CA . GLY A 1 169 ? 21.173 -3.044 -4.145 1.00 78.38 169 GLY A CA 1
ATOM 1263 C C . GLY A 1 169 ? 20.859 -4.288 -3.306 1.00 78.38 169 GLY A C 1
ATOM 1264 O O . GLY A 1 169 ? 20.044 -4.227 -2.384 1.00 78.38 169 GLY A O 1
ATOM 1265 N N . MET A 1 170 ? 21.564 -5.397 -3.556 1.00 77.81 170 MET A N 1
ATOM 1266 C CA . MET A 1 170 ? 21.452 -6.627 -2.756 1.00 77.81 170 MET A CA 1
ATOM 1267 C C . MET A 1 170 ? 21.836 -6.403 -1.286 1.00 77.81 170 MET A C 1
ATOM 1269 O O . MET A 1 170 ? 21.106 -6.831 -0.389 1.00 77.81 170 MET A O 1
ATOM 1273 N N . ILE A 1 171 ? 22.937 -5.690 -1.019 1.00 83.06 171 ILE A N 1
ATOM 1274 C CA . ILE A 1 171 ? 23.356 -5.348 0.352 1.00 83.06 171 ILE A CA 1
ATOM 1275 C C . ILE A 1 171 ? 22.295 -4.484 1.050 1.00 83.06 171 ILE A C 1
ATOM 1277 O O . ILE A 1 171 ? 22.000 -4.712 2.227 1.00 83.06 171 ILE A O 1
ATOM 1281 N N . GLY A 1 172 ? 21.682 -3.534 0.337 1.00 81.50 172 GLY A N 1
ATOM 1282 C CA . GLY A 1 172 ? 20.592 -2.709 0.861 1.00 81.50 172 GLY A CA 1
ATOM 1283 C C . GLY A 1 172 ? 19.384 -3.542 1.299 1.00 81.50 172 GLY A C 1
ATOM 1284 O O . GLY A 1 172 ? 18.911 -3.394 2.427 1.00 81.50 172 GLY A O 1
ATOM 1285 N N . VAL A 1 173 ? 18.934 -4.484 0.461 1.00 77.00 173 VAL A N 1
ATOM 1286 C CA . VAL A 1 173 ? 17.805 -5.382 0.783 1.00 77.00 173 VAL A CA 1
ATOM 1287 C C . VAL A 1 173 ? 18.109 -6.258 2.004 1.00 77.00 173 VAL A C 1
ATOM 1289 O O . VAL A 1 173 ? 17.260 -6.409 2.886 1.00 77.00 173 VAL A O 1
ATOM 1292 N N . LEU A 1 174 ? 19.326 -6.804 2.099 1.00 79.25 174 LEU A N 1
ATOM 1293 C CA . LEU A 1 174 ? 19.747 -7.610 3.251 1.00 79.25 174 LEU A CA 1
ATOM 1294 C C . LEU A 1 174 ? 19.849 -6.784 4.543 1.00 79.25 174 LEU A C 1
ATOM 1296 O O . LEU A 1 174 ? 19.550 -7.297 5.623 1.00 79.25 174 LEU A O 1
ATOM 1300 N N . SER A 1 175 ? 20.235 -5.511 4.436 1.00 82.25 175 SER A N 1
ATOM 1301 C CA . SER A 1 175 ? 20.321 -4.595 5.580 1.00 82.25 175 SER A CA 1
ATOM 1302 C C . SER A 1 175 ? 18.936 -4.259 6.132 1.00 82.25 175 SER A C 1
ATOM 1304 O O . SER A 1 175 ? 18.733 -4.331 7.343 1.00 82.25 175 SER A O 1
ATOM 1306 N N . LEU A 1 176 ? 17.958 -4.008 5.252 1.00 75.94 176 LEU A N 1
ATOM 1307 C CA . LEU A 1 176 ? 16.566 -3.771 5.652 1.00 75.94 176 LEU A CA 1
ATOM 1308 C C . LEU A 1 176 ? 15.961 -4.989 6.359 1.00 75.94 176 LEU A C 1
ATOM 1310 O O . LEU A 1 176 ? 15.251 -4.833 7.350 1.00 75.94 176 LEU A O 1
ATOM 1314 N N . LYS A 1 177 ? 16.278 -6.212 5.911 1.00 80.12 177 LYS A N 1
ATOM 1315 C CA . LYS A 1 177 ? 15.766 -7.437 6.547 1.00 80.12 177 LYS A CA 1
ATOM 1316 C C . LYS A 1 177 ? 16.142 -7.527 8.033 1.00 80.12 177 LYS A C 1
ATOM 1318 O O . LYS A 1 177 ? 15.287 -7.855 8.852 1.00 80.12 177 LYS A O 1
ATOM 1323 N N . LYS A 1 178 ? 17.386 -7.178 8.392 1.00 80.44 178 LYS A N 1
ATOM 1324 C CA . LYS A 1 178 ? 17.851 -7.191 9.793 1.00 80.44 178 LYS A CA 1
ATOM 1325 C C . LYS A 1 178 ? 17.098 -6.199 10.680 1.00 80.44 178 LYS A C 1
ATOM 1327 O O . LYS A 1 178 ? 16.904 -6.462 11.861 1.00 80.44 178 LYS A O 1
ATOM 1332 N N . GLU A 1 179 ? 16.674 -5.071 10.120 1.00 79.12 179 GLU A N 1
ATOM 1333 C CA . GLU A 1 179 ? 15.973 -4.029 10.871 1.00 79.12 179 GLU A CA 1
ATOM 1334 C C . GLU A 1 179 ? 14.514 -4.414 11.177 1.00 79.12 179 GLU A C 1
ATOM 1336 O O . GLU A 1 179 ? 13.980 -4.049 12.226 1.00 79.12 179 GLU A O 1
ATOM 1341 N N . PHE A 1 180 ? 13.888 -5.211 10.302 1.00 73.94 180 PHE A N 1
ATOM 1342 C CA . PHE A 1 180 ? 12.539 -5.741 10.516 1.00 73.94 180 PHE A CA 1
ATOM 1343 C C . PHE A 1 180 ? 12.504 -6.949 11.460 1.00 73.94 180 PHE A C 1
ATOM 1345 O O . PHE A 1 180 ? 11.584 -7.044 12.270 1.00 73.94 180 PHE A O 1
ATOM 1352 N N . GLU A 1 181 ? 13.505 -7.834 11.418 1.00 75.62 181 GLU A N 1
ATOM 1353 C CA . GLU A 1 181 ? 13.589 -8.984 12.338 1.00 75.62 181 GLU A CA 1
ATOM 1354 C C . GLU A 1 181 ? 13.814 -8.556 13.805 1.00 75.62 181 GLU A C 1
ATOM 1356 O O . GLU A 1 181 ? 13.449 -9.283 14.722 1.00 75.62 181 GLU A O 1
ATOM 1361 N N . GLY A 1 182 ? 14.348 -7.352 14.051 1.00 76.62 182 GLY A N 1
ATOM 1362 C CA . GLY A 1 182 ? 14.583 -6.826 15.403 1.00 76.62 182 GLY A CA 1
ATOM 1363 C C . GLY A 1 182 ? 13.388 -6.132 16.072 1.00 76.62 182 GLY A C 1
ATOM 1364 O O . GLY A 1 182 ? 13.493 -5.739 17.233 1.00 76.62 182 GLY A O 1
ATOM 1365 N N . LYS A 1 183 ? 12.263 -5.947 15.368 1.00 60.03 183 LYS A N 1
ATOM 1366 C CA . LYS A 1 183 ? 11.065 -5.249 15.878 1.00 60.03 183 LYS A CA 1
ATOM 1367 C C . LYS A 1 183 ? 9.858 -6.176 16.014 1.00 60.03 183 LYS A C 1
ATOM 1369 O O . LYS A 1 183 ? 8.728 -5.754 15.763 1.00 60.03 183 LYS A O 1
ATOM 1374 N N . GLU A 1 184 ? 10.057 -7.419 16.449 1.00 62.41 184 GLU A N 1
ATOM 1375 C CA . GLU A 1 184 ? 8.925 -8.156 17.008 1.00 62.41 184 GLU A CA 1
ATOM 1376 C C . GLU A 1 184 ? 8.400 -7.381 18.228 1.00 62.41 184 GLU A C 1
ATOM 1378 O O . GLU A 1 184 ? 9.153 -7.122 19.174 1.00 62.41 184 GLU A O 1
ATOM 1383 N N . PRO A 1 185 ? 7.130 -6.937 18.219 1.00 53.88 185 PRO A N 1
ATOM 1384 C CA . PRO A 1 185 ? 6.563 -6.259 19.364 1.00 53.88 185 PRO A CA 1
ATOM 1385 C C . PRO A 1 185 ? 6.517 -7.274 20.497 1.00 53.88 185 PRO A C 1
ATOM 1387 O O . PRO A 1 185 ? 5.811 -8.277 20.400 1.00 53.88 185 PRO A O 1
ATOM 1390 N N . ALA A 1 186 ? 7.265 -6.999 21.565 1.00 52.94 186 ALA A N 1
ATOM 1391 C CA . ALA A 1 186 ? 7.181 -7.706 22.830 1.00 52.94 186 ALA A CA 1
ATOM 1392 C C . ALA A 1 186 ? 5.724 -7.672 23.326 1.00 52.94 186 ALA A C 1
ATOM 1394 O O . ALA A 1 186 ? 5.310 -6.778 24.068 1.00 52.94 186 ALA A O 1
ATOM 1395 N N . ARG A 1 187 ? 4.909 -8.635 22.882 1.00 50.97 187 ARG A N 1
ATOM 1396 C CA . ARG A 1 187 ? 3.612 -8.933 23.477 1.00 50.97 187 ARG A CA 1
ATOM 1397 C C . ARG A 1 187 ? 3.912 -9.527 24.839 1.00 50.97 187 ARG A C 1
ATOM 1399 O O . ARG A 1 187 ? 4.187 -10.712 24.983 1.00 50.97 187 ARG A O 1
ATOM 1406 N N . LYS A 1 188 ? 3.912 -8.618 25.807 1.00 46.09 188 LYS A N 1
ATOM 1407 C CA . LYS A 1 188 ? 3.910 -8.835 27.244 1.00 46.09 188 LYS A CA 1
ATOM 1408 C C . LYS A 1 188 ? 3.191 -10.130 27.623 1.00 46.09 188 LYS A C 1
ATOM 1410 O O . LYS A 1 188 ? 1.967 -10.221 27.549 1.00 46.09 188 LYS A O 1
ATOM 1415 N N . ALA A 1 189 ? 3.971 -11.081 28.121 1.00 46.28 189 ALA A N 1
ATOM 1416 C CA . ALA A 1 189 ? 3.526 -12.025 29.128 1.00 46.28 189 ALA A CA 1
ATOM 1417 C C . ALA A 1 189 ? 3.356 -11.256 30.454 1.00 46.28 189 ALA A C 1
ATOM 1419 O O . ALA A 1 189 ? 4.215 -11.293 31.324 1.00 46.28 189 ALA A O 1
ATOM 1420 N N . GLU A 1 190 ? 2.271 -10.494 30.588 1.00 51.28 190 GLU A N 1
ATOM 1421 C CA . GLU A 1 190 ? 1.806 -9.962 31.877 1.00 51.28 190 GLU A CA 1
ATOM 1422 C C . GLU A 1 190 ? 0.509 -10.691 32.258 1.00 51.28 190 GLU A C 1
ATOM 1424 O O . GLU A 1 190 ? -0.556 -10.100 32.397 1.00 51.28 190 GLU A O 1
ATOM 1429 N N . THR A 1 191 ? 0.584 -12.013 32.431 1.00 47.72 191 THR A N 1
ATOM 1430 C CA . THR A 1 191 ? -0.366 -12.727 33.294 1.00 47.72 191 THR A CA 1
ATOM 1431 C C . THR A 1 191 ? 0.138 -12.601 34.726 1.00 47.72 191 THR A C 1
ATOM 1433 O O . THR A 1 191 ? 0.837 -13.475 35.239 1.00 47.72 191 THR A O 1
ATOM 1436 N N . GLY A 1 192 ? -0.170 -11.465 35.352 1.00 42.31 192 GLY A N 1
ATOM 1437 C CA . GLY A 1 192 ? 0.026 -11.255 36.781 1.00 42.31 192 GLY A CA 1
ATOM 1438 C C . GLY A 1 192 ? -0.930 -12.141 37.576 1.00 42.31 192 GLY A C 1
ATOM 1439 O O . GLY A 1 192 ? -2.085 -11.780 37.793 1.00 42.31 192 GLY A O 1
ATOM 1440 N N . VAL A 1 193 ? -0.441 -13.300 38.014 1.00 45.53 193 VAL A N 1
ATOM 1441 C CA . VAL A 1 193 ? -1.037 -14.072 39.107 1.00 45.53 193 VAL A CA 1
ATOM 1442 C C . VAL A 1 193 ? -0.761 -13.291 40.391 1.00 45.53 193 VAL A C 1
ATOM 1444 O O . VAL A 1 193 ? 0.359 -13.268 40.894 1.00 45.53 193 VAL A O 1
ATOM 1447 N N . ARG A 1 194 ? -1.776 -12.579 40.881 1.00 43.50 194 ARG A N 1
ATOM 1448 C CA . ARG A 1 194 ? -1.773 -11.943 42.200 1.00 43.50 194 ARG A CA 1
ATOM 1449 C C . ARG A 1 194 ? -2.197 -13.006 43.212 1.00 43.50 194 ARG A C 1
ATOM 1451 O O . ARG A 1 194 ? -3.364 -13.383 43.234 1.00 43.50 194 ARG A O 1
ATOM 1458 N N . GLU A 1 195 ? -1.241 -13.510 43.990 1.00 48.84 195 GLU A N 1
ATOM 1459 C CA . GLU A 1 195 ? -1.502 -14.400 45.125 1.00 48.84 195 GLU A CA 1
ATOM 1460 C C . GLU A 1 195 ? -2.472 -13.737 46.115 1.00 48.84 195 GLU A C 1
ATOM 1462 O O . GLU A 1 195 ? -2.327 -12.567 46.483 1.00 48.84 195 GLU A O 1
ATOM 1467 N N . GLU A 1 196 ? -3.494 -14.495 46.511 1.00 49.66 196 GLU A N 1
ATOM 1468 C CA . GLU A 1 196 ? -4.521 -14.080 47.456 1.00 49.66 196 GLU A CA 1
ATOM 1469 C C . GLU A 1 196 ? -3.962 -14.006 48.882 1.00 49.66 196 GLU A C 1
ATOM 1471 O O . GLU A 1 196 ? -3.408 -14.962 49.427 1.00 49.66 196 GLU A O 1
ATOM 1476 N N . GLY A 1 197 ? -4.160 -12.844 49.506 1.00 42.28 197 GLY A N 1
ATOM 1477 C CA . GLY A 1 197 ? -3.957 -12.631 50.929 1.00 42.28 197 GLY A CA 1
ATOM 1478 C C . GLY A 1 197 ? -5.023 -13.354 51.751 1.00 42.28 197 GLY A C 1
ATOM 1479 O O . GLY A 1 197 ? -6.217 -13.089 51.645 1.00 42.28 197 GLY A O 1
ATOM 1480 N N . LYS A 1 198 ? -4.544 -14.247 52.610 1.00 47.62 198 LYS A N 1
ATOM 1481 C CA . LYS A 1 198 ? -5.247 -14.934 53.693 1.00 47.62 198 LYS A CA 1
ATOM 1482 C C . LYS A 1 198 ? -5.820 -13.921 54.699 1.00 47.62 198 LYS A C 1
ATOM 1484 O O . LYS A 1 198 ? -5.053 -13.292 55.423 1.00 47.62 198 LYS A O 1
ATOM 1489 N N . ILE A 1 199 ? -7.146 -13.804 54.795 1.00 42.62 199 ILE A N 1
ATOM 1490 C CA . ILE A 1 199 ? -7.824 -13.137 55.920 1.00 42.62 199 ILE A CA 1
ATOM 1491 C C . ILE A 1 199 ? -8.667 -14.185 56.650 1.00 42.62 199 ILE A C 1
ATOM 1493 O O . ILE A 1 199 ? -9.622 -14.737 56.110 1.00 42.62 199 ILE A O 1
ATOM 1497 N N . VAL A 1 200 ? -8.241 -14.492 57.875 1.00 45.06 200 VAL A N 1
ATOM 1498 C CA . VAL A 1 200 ? -8.938 -15.341 58.843 1.00 45.06 200 VAL A CA 1
ATOM 1499 C C . VAL A 1 200 ? -10.056 -14.517 59.477 1.00 45.06 200 VAL A C 1
ATOM 1501 O O . VAL A 1 200 ? -9.839 -13.371 59.864 1.00 45.06 200 VAL A O 1
ATOM 1504 N N . GLY A 1 201 ? -11.247 -15.107 59.546 1.00 39.75 201 GLY A N 1
ATOM 1505 C CA . GLY A 1 201 ? -12.439 -14.488 60.106 1.00 39.75 201 GLY A CA 1
ATOM 1506 C C . GLY A 1 201 ? -12.391 -14.296 61.620 1.00 39.75 201 GLY A C 1
ATOM 1507 O O . GLY A 1 201 ? -11.754 -15.055 62.348 1.00 39.75 201 GLY A O 1
ATOM 1508 N N . ALA A 1 202 ? -13.156 -13.312 62.081 1.00 38.16 202 ALA A N 1
ATOM 1509 C CA . ALA A 1 202 ? -13.671 -13.254 63.436 1.00 38.16 202 ALA A CA 1
ATOM 1510 C C . ALA A 1 202 ? -15.169 -12.943 63.348 1.00 38.16 202 ALA A C 1
ATOM 1512 O O . ALA A 1 202 ? -15.592 -11.992 62.696 1.00 38.16 202 ALA A O 1
ATOM 1513 N N . SER A 1 203 ? -15.935 -13.849 63.943 1.00 43.50 203 SER A N 1
ATOM 1514 C CA . SER A 1 203 ? -17.384 -13.863 64.083 1.00 43.50 203 SER A CA 1
ATOM 1515 C C . SER A 1 203 ? -17.823 -12.766 65.051 1.00 43.50 203 SER A C 1
ATOM 1517 O O . SER A 1 203 ? -17.287 -12.702 66.155 1.00 43.50 203 SER A O 1
ATOM 1519 N N . GLU A 1 204 ? -18.816 -11.956 64.683 1.00 38.09 204 GLU A N 1
ATOM 1520 C CA . GLU A 1 204 ? -19.488 -11.056 65.622 1.00 38.09 204 GLU A CA 1
ATOM 1521 C C . GLU A 1 204 ? -21.003 -11.265 65.546 1.00 38.09 204 GLU A C 1
ATOM 1523 O O . GLU A 1 204 ? -21.669 -10.999 64.548 1.00 38.09 204 GLU A O 1
ATOM 1528 N N . GLU A 1 205 ? -21.509 -11.836 66.632 1.00 47.53 205 GLU A N 1
ATOM 1529 C CA . GLU A 1 205 ? -22.902 -12.100 66.947 1.00 47.53 205 GLU A CA 1
ATOM 1530 C C . GLU A 1 205 ? -23.332 -11.041 67.968 1.00 47.53 205 GLU A C 1
ATOM 1532 O O . GLU A 1 205 ? -22.733 -10.978 69.045 1.00 47.53 205 GLU A O 1
ATOM 1537 N N . ARG A 1 206 ? -24.351 -10.221 67.661 1.00 39.06 206 ARG A N 1
ATOM 1538 C CA . ARG A 1 206 ? -25.308 -9.708 68.661 1.00 39.06 206 ARG A CA 1
ATOM 1539 C C . ARG A 1 206 ? -26.495 -8.946 68.061 1.00 39.06 206 ARG A C 1
ATOM 1541 O O . ARG A 1 206 ? -26.380 -8.127 67.158 1.00 39.06 206 ARG A O 1
ATOM 1548 N N . THR A 1 207 ? -27.633 -9.275 68.652 1.00 45.84 207 THR A N 1
ATOM 1549 C CA . THR A 1 207 ? -29.021 -8.814 68.519 1.00 45.84 207 THR A CA 1
ATOM 1550 C C . THR A 1 207 ? -29.278 -7.332 68.857 1.00 45.84 207 THR A C 1
ATOM 1552 O O . THR A 1 207 ? -28.441 -6.701 69.503 1.00 45.84 207 THR A O 1
ATOM 1555 N N . PRO A 1 208 ? -30.462 -6.787 68.490 1.00 58.72 208 PRO A N 1
ATOM 1556 C CA . PRO A 1 208 ? -30.822 -5.375 68.656 1.00 58.72 208 PRO A CA 1
ATOM 1557 C C . PRO A 1 208 ? -31.445 -5.078 70.033 1.00 58.72 208 PRO A C 1
ATOM 1559 O O . PRO A 1 208 ? -31.850 -6.003 70.743 1.00 58.72 208 PRO A O 1
ATOM 1562 N N . PRO A 1 209 ? -31.619 -3.787 70.376 1.00 54.16 209 PRO A N 1
ATOM 1563 C CA . PRO A 1 209 ? -32.940 -3.397 70.856 1.00 54.16 209 PRO A CA 1
ATOM 1564 C C . PRO A 1 209 ? -33.441 -2.017 70.394 1.00 54.16 209 PRO A C 1
ATOM 1566 O O . PRO A 1 209 ? -32.740 -1.164 69.860 1.00 54.16 209 PRO A O 1
ATOM 1569 N N . SER A 1 210 ? -34.737 -1.907 70.640 1.00 42.91 210 SER A N 1
ATOM 1570 C CA . SER A 1 210 ? -35.746 -0.877 70.445 1.00 42.91 210 SER A CA 1
ATOM 1571 C C . SER A 1 210 ? -35.499 0.531 71.010 1.00 42.91 210 SER A C 1
ATOM 1573 O O . SER A 1 210 ? -34.836 0.703 72.026 1.00 42.91 210 SER A O 1
ATOM 1575 N N . GLU A 1 211 ? -36.327 1.439 70.475 1.00 40.16 211 GLU A N 1
ATOM 1576 C CA . GLU A 1 211 ? -37.195 2.399 71.190 1.00 40.16 211 GLU A CA 1
ATOM 1577 C C . GLU A 1 211 ? -36.798 3.888 71.299 1.00 40.16 211 GLU A C 1
ATOM 1579 O O . GLU A 1 211 ? -35.694 4.250 71.680 1.00 40.16 211 GLU A O 1
ATOM 1584 N N . LYS A 1 212 ? -37.856 4.701 71.107 1.00 36.94 212 LYS A N 1
ATOM 1585 C CA . LYS A 1 212 ? -38.151 6.060 71.613 1.00 36.94 212 LYS A CA 1
ATOM 1586 C C . LYS A 1 212 ? -37.782 7.293 70.776 1.00 36.94 212 LYS A C 1
ATOM 1588 O O . LYS A 1 212 ? -36.678 7.811 70.785 1.00 36.94 212 LYS A O 1
ATOM 1593 N N . SER A 1 213 ? -38.833 7.778 70.105 1.00 47.78 213 SER A N 1
ATOM 1594 C CA . SER A 1 213 ? -39.432 9.121 70.214 1.00 47.78 213 SER A CA 1
ATOM 1595 C C . SER A 1 213 ? -38.591 10.268 70.788 1.00 47.78 213 SER A C 1
ATOM 1597 O O . SER A 1 213 ? -38.318 10.264 71.982 1.00 47.78 213 SER A O 1
ATOM 1599 N N . GLU A 1 214 ? -38.465 11.358 70.025 1.00 42.75 214 GLU A N 1
ATOM 1600 C CA . GLU A 1 214 ? -38.668 12.704 70.575 1.00 42.75 214 GLU A CA 1
ATOM 1601 C C . GLU A 1 214 ? -39.032 13.720 69.480 1.00 42.75 214 GLU A C 1
ATOM 1603 O O . GLU A 1 214 ? -38.459 13.739 68.393 1.00 42.75 214 GLU A O 1
ATOM 1608 N N . LYS A 1 215 ? -40.050 14.537 69.773 1.00 45.12 215 LYS A N 1
ATOM 1609 C CA . LYS A 1 215 ? -40.474 15.707 69.000 1.00 45.12 215 LYS A CA 1
ATOM 1610 C C . LYS A 1 215 ? -39.643 16.900 69.458 1.00 45.12 215 LYS A C 1
ATOM 1612 O O . LYS A 1 215 ? -39.695 17.207 70.642 1.00 45.12 215 LYS A O 1
ATOM 1617 N N . VAL A 1 216 ? -39.056 17.662 68.540 1.00 42.09 216 VAL A N 1
ATOM 1618 C CA . VAL A 1 216 ? -38.756 19.085 68.766 1.00 42.09 216 VAL A CA 1
ATOM 1619 C C . VAL A 1 216 ? -38.999 19.828 67.457 1.00 42.09 216 VAL A C 1
ATOM 1621 O O . VAL A 1 216 ? -38.464 19.465 66.414 1.00 42.09 216 VAL A O 1
ATOM 1624 N N . GLY A 1 217 ? -39.884 20.821 67.511 1.00 43.84 217 GLY A N 1
ATOM 1625 C CA . GLY A 1 217 ? -40.078 21.784 66.436 1.00 43.84 217 GLY A CA 1
ATOM 1626 C C . GLY A 1 217 ? -39.115 22.952 66.588 1.00 43.84 217 GLY A C 1
ATOM 1627 O O . GLY A 1 217 ? -38.773 23.319 67.708 1.00 43.84 217 GLY A O 1
ATOM 1628 N N . GLU A 1 218 ? -38.743 23.584 65.479 1.00 40.62 218 GLU A N 1
ATOM 1629 C CA . GLU A 1 218 ? -38.126 24.903 65.527 1.00 40.62 218 GLU A CA 1
ATOM 1630 C C . GLU A 1 218 ? -38.494 25.741 64.301 1.00 40.62 218 GLU A C 1
ATOM 1632 O O . GLU A 1 218 ? -38.803 25.232 63.223 1.00 40.62 218 GLU A O 1
ATOM 1637 N N . LYS A 1 219 ? -38.578 27.041 64.569 1.00 36.50 219 LYS A N 1
ATOM 1638 C CA . LYS A 1 219 ? -39.221 28.100 63.801 1.00 36.50 219 LYS A CA 1
ATOM 1639 C C . LYS A 1 219 ? -38.319 28.673 62.705 1.00 36.50 219 LYS A C 1
ATOM 1641 O O . LYS A 1 219 ? -37.103 28.564 62.751 1.00 36.50 219 LYS A O 1
ATOM 1646 N N . GLU A 1 220 ? -38.999 29.337 61.770 1.00 46.78 220 GLU A N 1
ATOM 1647 C CA . GLU A 1 220 ? -38.618 30.519 60.984 1.00 46.78 220 GLU A CA 1
ATOM 1648 C C . GLU A 1 220 ? -37.170 31.028 61.072 1.00 46.78 220 GLU A C 1
ATOM 1650 O O . GLU A 1 220 ? -36.721 31.448 62.134 1.00 46.78 220 GLU A O 1
ATOM 1655 N N . GLN A 1 221 ? -36.555 31.259 59.905 1.00 40.59 221 GLN A N 1
ATOM 1656 C CA . GLN A 1 221 ? -36.072 32.603 59.566 1.00 40.59 221 GLN A CA 1
ATOM 1657 C C . GLN A 1 221 ? -35.821 32.763 58.060 1.00 40.59 221 GLN A C 1
ATOM 1659 O O . GLN A 1 221 ? -34.971 32.119 57.452 1.00 40.59 221 GLN A O 1
ATOM 1664 N N . LYS A 1 222 ? -36.599 33.675 57.476 1.00 46.41 222 LYS A N 1
ATOM 1665 C CA . LYS A 1 222 ? -36.452 34.254 56.142 1.00 46.41 222 LYS A CA 1
ATOM 1666 C C . LYS A 1 222 ? -35.325 35.290 56.212 1.00 46.41 222 LYS A C 1
ATOM 1668 O O . LYS A 1 222 ? -35.421 36.221 57.009 1.00 46.41 222 LYS A O 1
ATOM 1673 N N . LYS A 1 223 ? -34.269 35.137 55.409 1.00 44.31 223 LYS A N 1
ATOM 1674 C CA . LYS A 1 223 ? -33.184 36.123 55.293 1.00 44.31 223 LYS A CA 1
ATOM 1675 C C . LYS A 1 223 ? -33.059 36.560 53.836 1.00 44.31 223 LYS A C 1
ATOM 1677 O O . LYS A 1 223 ? -32.845 35.736 52.955 1.00 44.31 223 LYS A O 1
ATOM 1682 N N . GLU A 1 224 ? -33.279 37.850 53.616 1.00 47.06 224 GLU A N 1
ATOM 1683 C CA . GLU A 1 224 ? -33.130 38.550 52.341 1.00 47.06 224 GLU A CA 1
ATOM 1684 C C . GLU A 1 224 ? -31.640 38.716 51.998 1.00 47.06 224 GLU A C 1
ATOM 1686 O O . GLU A 1 224 ? -30.832 39.071 52.860 1.00 47.06 224 GLU A O 1
ATOM 1691 N N . GLU A 1 225 ? -31.279 38.455 50.741 1.00 52.09 225 GLU A N 1
ATOM 1692 C CA . GLU A 1 225 ? -29.956 38.738 50.173 1.00 52.09 225 GLU A CA 1
ATOM 1693 C C . GLU A 1 225 ? -29.926 40.147 49.545 1.00 52.09 225 GLU A C 1
ATOM 1695 O O . GLU A 1 225 ? -30.851 40.500 48.808 1.00 52.09 225 GLU A O 1
ATOM 1700 N N . PRO A 1 226 ? -28.869 40.953 49.765 1.00 61.81 226 PRO A N 1
ATOM 1701 C CA . PRO A 1 226 ? -28.624 42.176 49.003 1.00 61.81 226 PRO A CA 1
ATOM 1702 C C . PRO A 1 226 ? -27.843 41.905 47.695 1.00 61.81 226 PRO A C 1
ATOM 1704 O O . PRO A 1 226 ? -27.132 40.903 47.584 1.00 61.81 226 PRO A O 1
ATOM 1707 N N . PRO A 1 227 ? -27.935 42.804 46.693 1.00 52.44 227 PRO A N 1
ATOM 1708 C CA . PRO A 1 227 ? -27.378 42.584 45.360 1.00 52.44 227 PRO A CA 1
ATOM 1709 C C . PRO A 1 227 ? -25.851 42.748 45.338 1.00 52.44 227 PRO A C 1
ATOM 1711 O O . PRO A 1 227 ? -25.313 43.781 45.731 1.00 52.44 227 PRO A O 1
ATOM 1714 N N . VAL A 1 228 ? -25.149 41.733 44.827 1.00 47.12 228 VAL A N 1
ATOM 1715 C CA . VAL A 1 228 ? -23.693 41.762 44.629 1.00 47.12 228 VAL A CA 1
ATOM 1716 C C . VAL A 1 228 ? -23.351 42.482 43.321 1.00 47.12 228 VAL A C 1
ATOM 1718 O O . VAL A 1 228 ? -23.692 42.049 42.220 1.00 47.12 228 VAL A O 1
ATOM 1721 N N . GLU A 1 229 ? -22.649 43.598 43.480 1.00 48.06 229 GLU A N 1
ATOM 1722 C CA . GLU A 1 229 ? -22.068 44.460 42.455 1.00 48.06 229 GLU A CA 1
ATOM 1723 C C . GLU A 1 229 ? -20.942 43.735 41.686 1.00 48.06 229 GLU A C 1
ATOM 1725 O O . GLU A 1 229 ? -19.981 43.226 42.267 1.00 48.06 229 GLU A O 1
ATOM 1730 N N . LYS A 1 230 ? -21.051 43.673 40.352 1.00 44.59 230 LYS A N 1
ATOM 1731 C CA . LYS A 1 230 ? -20.048 43.056 39.470 1.00 44.59 230 LYS A CA 1
ATOM 1732 C C . LYS A 1 230 ? -18.825 43.970 39.334 1.00 44.59 230 LYS A C 1
ATOM 1734 O O . LYS A 1 230 ? -18.852 44.918 38.554 1.00 44.59 230 LYS A O 1
ATOM 1739 N N . LYS A 1 231 ? -17.726 43.648 40.023 1.00 42.31 231 LYS A N 1
ATOM 1740 C CA . LYS A 1 231 ? -16.388 44.181 39.705 1.00 42.31 231 LYS A CA 1
ATOM 1741 C C . LYS A 1 231 ? -15.686 43.274 38.693 1.00 42.31 231 LYS A C 1
ATOM 1743 O O . LYS A 1 231 ? -15.559 42.072 38.910 1.00 42.31 231 LYS A O 1
ATOM 1748 N N . ALA A 1 232 ? -15.237 43.866 37.588 1.00 45.09 232 ALA A N 1
ATOM 1749 C CA . ALA A 1 232 ? -14.381 43.219 36.599 1.00 45.09 232 ALA A CA 1
ATOM 1750 C C . ALA A 1 232 ? -13.015 42.864 37.224 1.00 45.09 232 ALA A C 1
ATOM 1752 O O . ALA A 1 232 ? -12.451 43.704 37.933 1.00 45.09 232 ALA A O 1
ATOM 1753 N N . PRO A 1 233 ? -12.455 41.663 36.990 1.00 44.59 233 PRO A N 1
ATOM 1754 C C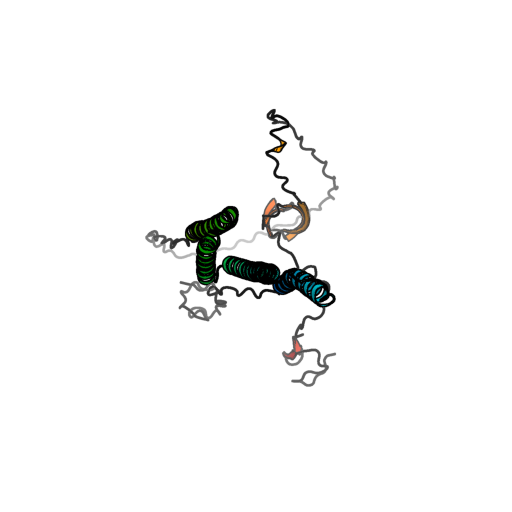A . PRO A 1 233 ? -11.118 41.350 37.471 1.00 44.59 233 PRO A CA 1
ATOM 1755 C C . PRO A 1 233 ? -10.052 42.080 36.643 1.00 44.59 233 PRO A C 1
ATOM 1757 O O . PRO A 1 233 ? -10.020 41.998 35.415 1.00 44.59 233 PRO A O 1
ATOM 1760 N N . MET A 1 234 ? -9.171 42.788 37.356 1.00 34.53 234 MET A N 1
ATOM 1761 C CA . MET A 1 234 ? -7.906 43.317 36.852 1.00 34.53 234 MET A CA 1
ATOM 1762 C C . MET A 1 234 ? -7.041 42.189 36.284 1.00 34.53 234 MET A C 1
ATOM 1764 O O . MET A 1 234 ? -6.846 41.154 36.922 1.00 34.53 234 MET A O 1
ATOM 1768 N N . PHE A 1 235 ? -6.466 42.439 35.110 1.00 31.75 235 PHE A N 1
ATOM 1769 C CA . PHE A 1 235 ? -5.385 41.646 34.542 1.00 31.75 235 PHE A CA 1
ATOM 1770 C C . PHE A 1 235 ? -4.144 41.738 35.440 1.00 31.75 235 PHE A C 1
ATOM 1772 O O . PHE A 1 235 ? -3.567 42.812 35.604 1.00 31.75 235 PHE A O 1
ATOM 1779 N N . VAL A 1 236 ? -3.719 40.605 36.003 1.00 34.91 236 VAL A N 1
ATOM 1780 C CA . VAL A 1 236 ? -2.389 40.451 36.603 1.00 34.91 236 VAL A CA 1
ATOM 1781 C C . VAL A 1 236 ? -1.437 40.043 35.486 1.00 34.91 236 VAL A C 1
ATOM 1783 O O . VAL A 1 236 ? -1.508 38.934 34.962 1.00 34.91 236 VAL A O 1
ATOM 1786 N N . ASN A 1 237 ? -0.571 40.976 35.107 1.00 34.94 237 ASN A N 1
ATOM 1787 C CA . ASN A 1 237 ? 0.546 40.748 34.205 1.00 34.94 237 ASN A CA 1
ATOM 1788 C C . ASN A 1 237 ? 1.627 40.005 35.008 1.00 34.94 237 ASN A C 1
ATOM 1790 O O . ASN A 1 237 ? 2.238 40.588 35.905 1.00 34.94 237 ASN A O 1
ATOM 1794 N N . LEU A 1 238 ? 1.801 38.702 34.770 1.00 38.88 238 LEU A N 1
ATOM 1795 C CA . LEU A 1 238 ? 2.902 37.957 35.373 1.00 38.88 238 LEU A CA 1
ATOM 1796 C C . LEU A 1 238 ? 4.159 38.200 34.546 1.00 38.88 238 LEU A C 1
ATOM 1798 O O . LEU A 1 238 ? 4.289 37.724 33.423 1.00 38.88 238 LEU A O 1
ATOM 1802 N N . ASN A 1 239 ? 5.047 38.977 35.161 1.00 33.25 239 ASN A N 1
ATOM 1803 C CA . ASN A 1 239 ? 6.399 39.275 34.729 1.00 33.25 239 ASN A CA 1
ATOM 1804 C C . ASN A 1 239 ? 7.138 38.032 34.233 1.00 33.25 239 ASN A C 1
ATOM 1806 O O . ASN A 1 239 ? 7.384 37.071 34.963 1.00 33.25 239 ASN A O 1
ATOM 1810 N N . GLU A 1 240 ? 7.568 38.146 32.990 1.00 41.97 240 GLU A N 1
ATOM 1811 C CA . GLU A 1 240 ? 8.596 37.357 32.347 1.00 41.97 240 GLU A CA 1
ATOM 1812 C C . GLU A 1 240 ? 9.955 37.876 32.847 1.00 41.97 240 GLU A C 1
ATOM 1814 O O . GLU A 1 240 ? 10.562 38.764 32.254 1.00 41.97 240 GLU A O 1
ATOM 1819 N N . GLU A 1 241 ? 10.426 37.383 33.996 1.00 40.72 241 GLU A N 1
ATOM 1820 C CA . GLU A 1 241 ? 11.782 37.682 34.461 1.00 40.72 241 GLU A CA 1
ATOM 1821 C C . GLU A 1 241 ? 12.544 36.443 34.947 1.00 40.72 241 GLU A C 1
ATOM 1823 O O . GLU A 1 241 ? 12.170 35.781 35.910 1.00 40.72 241 GLU A O 1
ATOM 1828 N N . ARG A 1 242 ? 13.714 36.277 34.311 1.00 44.75 242 ARG A N 1
ATOM 1829 C CA . ARG A 1 242 ? 14.950 35.623 34.775 1.00 44.75 242 ARG A CA 1
ATOM 1830 C C . ARG A 1 242 ? 14.933 34.096 34.865 1.00 44.75 242 ARG A C 1
ATOM 1832 O O . ARG A 1 242 ? 14.564 33.523 35.876 1.00 44.75 242 ARG A O 1
ATOM 1839 N N . ILE A 1 243 ? 15.535 33.464 33.854 1.00 36.47 243 ILE A N 1
ATOM 1840 C CA . ILE A 1 243 ? 16.908 32.917 33.905 1.00 36.47 243 ILE A CA 1
ATOM 1841 C C . ILE A 1 243 ? 17.358 32.711 32.445 1.00 36.47 243 ILE A C 1
ATOM 1843 O O . ILE A 1 243 ? 16.918 31.783 31.775 1.00 36.47 243 ILE A O 1
ATOM 1847 N N . SER A 1 244 ? 18.233 33.588 31.943 1.00 38.66 244 SER A N 1
ATOM 1848 C CA . SER A 1 244 ? 18.908 33.408 30.649 1.00 38.66 244 SER A CA 1
ATOM 1849 C C . SER A 1 244 ? 20.345 32.949 30.893 1.00 38.66 244 SER A C 1
ATOM 1851 O O . SER A 1 244 ? 21.132 33.733 31.431 1.00 38.66 244 SER A O 1
ATOM 1853 N N . PRO A 1 245 ? 20.756 31.738 30.480 1.00 53.38 245 PRO A N 1
ATOM 1854 C CA . PRO A 1 245 ? 22.164 31.476 30.245 1.00 53.38 245 PRO A CA 1
ATOM 1855 C C . PRO A 1 245 ? 22.576 32.183 28.946 1.00 53.38 245 PRO A C 1
ATOM 1857 O O . PRO A 1 245 ? 21.896 32.085 27.924 1.00 53.38 245 PRO A O 1
ATOM 1860 N N . LYS A 1 246 ? 23.686 32.928 28.988 1.00 51.72 246 LYS A N 1
ATOM 1861 C CA . LYS A 1 246 ? 24.312 33.550 27.811 1.00 51.72 246 LYS A CA 1
ATOM 1862 C C . LYS A 1 246 ? 24.838 32.452 26.876 1.00 51.72 246 LYS A C 1
ATOM 1864 O O . LYS A 1 246 ? 25.993 32.057 26.987 1.00 51.72 246 LYS A O 1
ATOM 1869 N N . LEU A 1 247 ? 23.991 31.950 25.984 1.00 57.41 247 LEU A N 1
ATOM 1870 C CA . LEU A 1 247 ? 24.387 31.095 24.862 1.00 57.41 247 LEU A CA 1
ATOM 1871 C C . LEU A 1 247 ? 24.543 31.949 23.604 1.00 57.41 247 LEU A C 1
ATOM 1873 O O . LEU A 1 247 ? 23.800 32.910 23.397 1.00 57.41 247 LEU A O 1
ATOM 1877 N N . SER A 1 248 ? 25.540 31.620 22.785 1.00 71.00 248 SER A N 1
ATOM 1878 C CA . SER A 1 248 ? 25.843 32.369 21.566 1.00 71.00 248 SER A CA 1
ATOM 1879 C C . SER A 1 248 ? 24.689 32.263 20.556 1.00 71.00 248 SER A C 1
ATOM 1881 O O . SER A 1 248 ? 24.012 31.235 20.478 1.00 71.00 248 SER A O 1
ATOM 1883 N N . ASN A 1 249 ? 24.495 33.290 19.717 1.00 63.03 249 ASN A N 1
ATOM 1884 C CA . ASN A 1 249 ? 23.443 33.326 18.682 1.00 63.03 249 ASN A CA 1
ATOM 1885 C C . ASN A 1 249 ? 23.462 32.104 17.731 1.00 63.03 249 ASN A C 1
ATOM 1887 O O . ASN A 1 249 ? 22.477 31.825 17.052 1.00 63.03 249 ASN A O 1
ATOM 1891 N N . ARG A 1 250 ? 24.569 31.348 17.683 1.00 56.84 250 ARG A N 1
ATOM 1892 C CA . ARG A 1 250 ? 24.738 30.150 16.845 1.00 56.84 250 ARG A CA 1
AT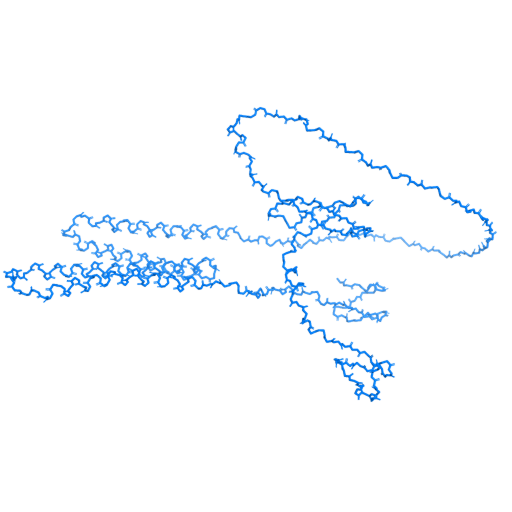OM 1893 C C . ARG A 1 250 ? 24.257 28.852 17.512 1.00 56.84 250 ARG A C 1
ATOM 1895 O O . ARG A 1 250 ? 24.079 27.846 16.825 1.00 56.84 250 ARG A O 1
ATOM 1902 N N . GLU A 1 251 ? 24.054 28.859 18.827 1.00 59.09 251 GLU A N 1
ATOM 1903 C CA . GLU A 1 251 ? 23.548 27.719 19.606 1.00 59.09 251 GLU A CA 1
ATOM 1904 C C . GLU A 1 251 ? 22.039 27.821 19.847 1.00 59.09 251 GLU A C 1
ATOM 1906 O O . GLU A 1 251 ? 21.356 26.799 19.801 1.00 59.09 251 GLU A O 1
ATOM 1911 N N . GLN A 1 252 ? 21.488 29.036 19.969 1.00 57.44 252 GLN A N 1
ATOM 1912 C CA . GLN A 1 252 ? 20.031 29.246 20.027 1.00 57.44 252 GLN A CA 1
ATOM 1913 C C . GLN A 1 252 ? 19.310 28.747 18.762 1.00 57.44 252 GLN A C 1
ATOM 1915 O O . GLN A 1 252 ? 18.216 28.198 18.855 1.00 57.44 252 GLN A O 1
ATOM 1920 N N . ALA A 1 253 ? 19.953 28.825 17.593 1.00 57.56 253 ALA A N 1
ATOM 1921 C CA . ALA A 1 253 ? 19.400 28.315 16.336 1.00 57.56 253 ALA A CA 1
ATOM 1922 C C . ALA A 1 253 ? 19.377 26.774 16.228 1.00 57.56 253 ALA A C 1
ATOM 1924 O O . ALA A 1 253 ? 18.746 26.242 15.319 1.00 57.56 253 ALA A O 1
ATOM 1925 N N . ARG A 1 254 ? 20.054 26.039 17.127 1.00 54.47 254 ARG A N 1
ATOM 1926 C CA . ARG A 1 254 ? 20.101 24.563 17.103 1.00 54.47 254 ARG A CA 1
ATOM 1927 C C . ARG A 1 254 ? 19.105 23.884 18.049 1.00 54.47 254 ARG A C 1
ATOM 1929 O O . ARG A 1 254 ? 18.925 22.677 17.932 1.00 54.47 254 ARG A O 1
ATOM 1936 N N . TYR A 1 255 ? 18.453 24.635 18.941 1.00 50.97 255 TYR A N 1
ATOM 1937 C CA . TYR A 1 255 ? 17.581 24.085 19.991 1.00 50.97 255 TYR A CA 1
ATOM 1938 C C . TYR A 1 255 ? 16.111 24.517 19.927 1.00 50.97 255 TYR A C 1
ATOM 1940 O O . TYR A 1 255 ? 15.335 24.084 20.774 1.00 50.97 255 TYR A O 1
ATOM 1948 N N . LEU A 1 256 ? 15.689 25.304 18.933 1.00 45.38 256 LEU A N 1
ATOM 1949 C CA . LEU A 1 256 ? 14.262 25.486 18.663 1.00 45.38 256 LEU A CA 1
ATOM 1950 C C . LEU A 1 256 ? 13.824 24.525 17.552 1.00 45.38 256 LEU A C 1
ATOM 1952 O O . LEU A 1 256 ? 13.932 24.878 16.376 1.00 45.38 256 LEU A O 1
ATOM 1956 N N . PRO A 1 257 ? 13.276 23.335 17.866 1.00 48.69 257 PRO A N 1
ATOM 1957 C CA . PRO A 1 257 ? 12.283 22.792 16.965 1.00 48.69 257 PRO A CA 1
ATOM 1958 C C . PRO A 1 257 ? 11.155 23.825 16.952 1.00 48.69 257 PRO A C 1
ATOM 1960 O O . PRO A 1 257 ? 10.582 24.146 17.996 1.00 48.69 257 PRO A O 1
ATOM 1963 N N . LEU A 1 258 ? 10.881 24.398 15.785 1.00 51.53 258 LEU A N 1
ATOM 1964 C CA . LEU A 1 258 ? 9.646 25.126 15.523 1.00 51.53 258 LEU A CA 1
ATOM 1965 C C . LEU A 1 258 ? 8.500 24.118 15.687 1.00 51.53 258 LEU A C 1
ATOM 1967 O O . LEU A 1 258 ? 8.041 23.498 14.735 1.00 51.53 258 LEU A O 1
ATOM 1971 N N . ILE A 1 259 ? 8.110 23.866 16.935 1.00 57.84 259 ILE A N 1
ATOM 1972 C CA . ILE A 1 259 ? 6.854 23.215 17.255 1.00 57.84 259 ILE A CA 1
ATOM 1973 C C . ILE A 1 259 ? 5.831 24.292 16.941 1.00 57.84 259 ILE A C 1
ATOM 1975 O O . ILE A 1 259 ? 5.661 25.221 17.731 1.00 57.84 259 ILE A O 1
ATOM 1979 N N . ASP A 1 260 ? 5.215 24.200 15.766 1.00 64.25 260 ASP A N 1
ATOM 1980 C CA . ASP A 1 260 ? 4.048 25.001 15.426 1.00 64.25 260 ASP A CA 1
ATOM 1981 C C . ASP A 1 260 ? 2.976 24.723 16.490 1.00 64.25 260 ASP A C 1
ATOM 1983 O O . ASP A 1 260 ? 2.248 23.727 16.439 1.00 64.25 260 ASP A O 1
ATOM 1987 N N . LYS A 1 261 ? 2.943 25.560 17.528 1.00 73.69 261 LYS A N 1
ATOM 1988 C CA . LYS A 1 261 ? 1.900 25.539 18.546 1.00 73.69 261 LYS A CA 1
ATOM 1989 C C . LYS A 1 261 ? 0.708 26.247 17.937 1.00 73.69 261 LYS A C 1
ATOM 1991 O O . LYS A 1 261 ? 0.735 27.458 17.733 1.00 73.69 261 LYS A O 1
ATOM 1996 N N . PHE A 1 262 ? -0.326 25.481 17.638 1.00 77.69 262 PHE A N 1
ATOM 1997 C CA . PHE A 1 262 ? -1.592 26.035 17.199 1.00 77.69 262 PHE A CA 1
ATOM 1998 C C . PHE A 1 262 ? -2.480 26.244 18.418 1.00 77.69 262 PHE A C 1
ATOM 2000 O O . PHE A 1 262 ? -2.559 25.395 19.310 1.00 77.69 262 PHE A O 1
ATOM 2007 N N . GLU A 1 263 ? -3.147 27.386 18.440 1.00 85.94 263 GLU A N 1
ATOM 2008 C CA . GLU A 1 263 ? -4.089 27.752 19.482 1.00 85.94 263 GLU A CA 1
ATOM 2009 C C . GLU A 1 263 ? -5.505 27.585 18.926 1.00 85.94 263 GLU A C 1
ATOM 2011 O O . GLU A 1 263 ? -5.819 28.094 17.849 1.00 85.94 263 GLU A O 1
ATOM 2016 N N . ILE A 1 264 ? -6.342 26.810 19.616 1.00 86.94 264 ILE A N 1
ATOM 2017 C CA . ILE A 1 264 ? -7.743 26.599 19.230 1.00 86.94 264 ILE A CA 1
ATOM 2018 C C . ILE A 1 264 ? -8.631 26.956 20.416 1.00 86.94 264 ILE A C 1
ATOM 2020 O O . ILE A 1 264 ? -8.407 26.493 21.535 1.00 86.94 264 ILE A O 1
ATOM 2024 N N . GLU A 1 265 ? -9.674 27.734 20.145 1.00 90.50 265 GLU A N 1
ATOM 2025 C CA . GLU A 1 265 ? -10.774 27.979 21.072 1.00 90.50 265 GLU A CA 1
ATOM 2026 C C . GLU A 1 265 ? -11.918 27.004 20.771 1.00 90.50 265 GLU A C 1
ATOM 2028 O O . GLU A 1 265 ? -12.353 26.870 19.624 1.00 90.50 265 GLU A O 1
ATOM 2033 N N . ARG A 1 266 ? -12.394 26.285 21.794 1.00 90.25 266 ARG A N 1
ATOM 2034 C CA . ARG A 1 266 ? -13.600 25.444 21.707 1.00 90.25 266 ARG A CA 1
ATOM 2035 C C . ARG A 1 266 ? -14.503 25.674 22.907 1.00 90.25 266 ARG A C 1
ATOM 2037 O O . ARG A 1 266 ? -14.024 25.806 24.033 1.00 90.25 266 ARG A O 1
ATOM 2044 N N . GLU A 1 267 ? -15.806 25.664 22.652 1.00 94.00 267 GLU A N 1
ATOM 2045 C CA . GLU A 1 267 ? -16.836 25.558 23.684 1.00 94.00 267 GLU A CA 1
ATOM 2046 C C . GLU A 1 267 ? -16.847 24.131 24.241 1.00 94.00 267 GLU A C 1
ATOM 2048 O O . GLU A 1 267 ? -16.882 23.152 23.490 1.00 94.00 267 GLU A O 1
ATOM 2053 N N . MET A 1 268 ? -16.768 24.004 25.563 1.00 91.12 268 MET A N 1
ATOM 2054 C CA . MET A 1 268 ? -16.706 22.724 26.262 1.00 91.12 268 MET A CA 1
ATOM 2055 C C . MET A 1 268 ? -17.617 22.729 27.483 1.00 91.12 268 MET A C 1
ATOM 2057 O O . MET A 1 268 ? -17.809 23.757 28.130 1.00 91.12 268 MET A O 1
ATOM 2061 N N . ARG A 1 269 ? -18.145 21.552 27.827 1.00 95.75 269 ARG A N 1
ATOM 2062 C CA . ARG A 1 269 ? -18.938 21.326 29.037 1.00 95.75 269 ARG A CA 1
ATOM 2063 C C . ARG A 1 269 ? -18.133 20.470 30.011 1.00 95.75 269 ARG A C 1
ATOM 2065 O O . ARG A 1 269 ? -17.700 19.376 29.656 1.00 95.75 269 ARG A O 1
ATOM 2072 N N . CYS A 1 270 ? -17.927 20.958 31.233 1.00 95.19 270 CYS A N 1
ATOM 2073 C CA . CYS A 1 270 ? -17.202 20.209 32.259 1.00 95.19 270 CYS A CA 1
ATOM 2074 C C . CYS A 1 270 ? -17.974 18.928 32.643 1.00 95.19 270 CYS A C 1
ATOM 2076 O O . CYS A 1 270 ? -19.148 19.043 33.002 1.00 95.19 270 CYS A O 1
ATOM 2078 N N . PRO A 1 271 ? -17.345 17.737 32.636 1.00 92.38 271 PRO A N 1
ATOM 2079 C CA . PRO A 1 271 ? -18.032 16.478 32.949 1.00 92.38 271 PRO A CA 1
ATOM 2080 C C . PRO A 1 271 ? -18.497 16.388 34.409 1.00 92.38 271 PRO A C 1
ATOM 2082 O O . PRO A 1 271 ? -19.470 15.708 34.703 1.00 92.38 271 PRO A O 1
ATOM 2085 N N . GLU A 1 272 ? -17.831 17.108 35.310 1.00 95.50 272 GLU A N 1
ATOM 2086 C CA . GLU A 1 272 ? -18.060 17.017 36.756 1.00 95.50 272 GLU A CA 1
ATOM 2087 C C . GLU A 1 272 ? -19.165 17.964 37.239 1.00 95.50 272 GLU A C 1
ATOM 2089 O O . GLU A 1 272 ? -19.994 17.599 38.062 1.00 95.50 272 GLU A O 1
ATOM 2094 N N . CYS A 1 273 ? -19.200 19.199 36.725 1.00 95.94 273 CYS A N 1
ATOM 2095 C CA . CYS A 1 273 ? -20.156 20.218 37.184 1.00 95.94 273 CYS A CA 1
ATOM 2096 C C . CYS A 1 273 ? -21.128 20.715 36.106 1.00 95.94 273 CYS A C 1
ATOM 2098 O O . CYS A 1 273 ? -21.955 21.581 36.389 1.00 95.94 273 CYS A O 1
ATOM 2100 N N . GLY A 1 274 ? -21.003 20.242 34.864 1.00 94.94 274 GLY A N 1
ATOM 2101 C CA . GLY A 1 274 ? -21.863 20.645 33.749 1.00 94.94 274 GLY A CA 1
ATOM 2102 C C . GLY A 1 274 ? -21.693 22.093 33.274 1.00 94.94 274 GLY A C 1
ATOM 2103 O O . GLY A 1 274 ? -22.456 22.534 32.422 1.00 94.94 274 GLY A O 1
ATOM 2104 N N . TYR A 1 275 ? -20.724 22.850 33.802 1.00 96.69 275 TYR A N 1
ATOM 2105 C CA . TYR A 1 275 ? -20.496 24.244 33.411 1.00 96.69 275 TYR A CA 1
ATOM 2106 C C . TYR A 1 275 ? -19.933 24.341 31.990 1.00 96.69 275 TYR A C 1
ATOM 2108 O O . TYR A 1 275 ? -18.928 23.695 31.677 1.00 96.69 275 TYR A O 1
ATOM 2116 N N . GLU A 1 276 ? -20.569 25.161 31.158 1.00 96.06 276 GLU A N 1
ATOM 2117 C CA . GLU A 1 276 ? -20.130 25.463 29.797 1.00 96.06 276 GLU A CA 1
ATOM 2118 C C . GLU A 1 276 ? -19.136 26.623 29.811 1.00 96.06 276 GLU A C 1
ATOM 2120 O O . GLU A 1 276 ? -19.390 27.673 30.404 1.00 96.06 276 GLU A O 1
ATOM 2125 N N . HIS A 1 277 ? -17.977 26.426 29.189 1.00 95.06 277 HIS A N 1
ATOM 2126 C CA . HIS A 1 277 ? -16.959 27.458 29.050 1.00 95.06 277 HIS A CA 1
ATOM 2127 C C . HIS A 1 277 ? -16.169 27.283 27.756 1.00 95.06 277 HIS A C 1
ATOM 2129 O O . HIS A 1 277 ? -16.010 26.174 27.248 1.00 95.06 277 HIS A O 1
ATOM 2135 N N . THR A 1 278 ? -15.626 28.378 27.238 1.00 93.62 278 THR A N 1
ATOM 2136 C CA . THR A 1 278 ? -14.598 28.334 26.202 1.00 93.62 278 THR A CA 1
ATOM 2137 C C . THR A 1 278 ? -13.252 28.043 26.857 1.00 93.62 278 THR A C 1
ATOM 2139 O O . THR A 1 278 ? -12.906 28.639 27.881 1.00 93.62 278 THR A O 1
ATOM 2142 N N . ALA A 1 279 ? -12.491 27.089 26.321 1.00 89.38 279 ALA A N 1
ATOM 2143 C CA . ALA A 1 279 ? -11.095 26.921 26.717 1.00 89.38 279 ALA A CA 1
ATOM 2144 C C . ALA A 1 279 ? -10.171 27.040 25.513 1.00 89.38 279 ALA A C 1
ATOM 2146 O O . ALA A 1 279 ? -10.503 26.635 24.396 1.00 89.38 279 ALA A O 1
ATOM 2147 N N . ARG A 1 280 ? -9.000 27.607 25.789 1.00 88.88 280 ARG A N 1
ATOM 2148 C CA . ARG A 1 280 ? -7.928 27.832 24.831 1.00 88.88 280 ARG A CA 1
ATOM 2149 C C . ARG A 1 280 ? -6.942 26.680 24.968 1.00 88.88 280 ARG A C 1
ATOM 2151 O O . ARG A 1 280 ? -6.275 26.556 25.993 1.00 88.88 280 ARG A O 1
ATOM 2158 N N . LEU A 1 281 ? -6.926 25.788 23.983 1.00 86.12 281 LEU A N 1
ATOM 2159 C CA . LEU A 1 281 ? -6.092 24.587 23.999 1.00 86.12 281 LEU A CA 1
ATOM 2160 C C . LEU A 1 281 ? -4.840 24.838 23.156 1.00 86.12 281 LEU A C 1
ATOM 2162 O O . LEU A 1 281 ? -4.935 25.157 21.970 1.00 86.12 281 LEU A O 1
ATOM 2166 N N . LEU A 1 282 ? -3.670 24.672 23.774 1.00 80.81 282 LEU A N 1
ATOM 2167 C CA . LEU A 1 282 ? -2.386 24.623 23.080 1.00 80.81 282 LEU A CA 1
ATOM 2168 C C . LEU A 1 282 ? -2.099 23.164 22.733 1.00 80.81 282 LEU A C 1
ATOM 2170 O O . LEU A 1 282 ? -1.978 22.338 23.638 1.00 80.81 282 LEU A O 1
ATOM 2174 N N . TYR A 1 283 ? -1.985 22.834 21.447 1.00 80.44 283 TYR A N 1
ATOM 2175 C CA . TYR A 1 283 ? -1.691 21.462 21.030 1.00 80.44 283 TYR A CA 1
ATOM 2176 C C . TYR A 1 283 ? -0.495 21.372 20.082 1.00 80.44 283 TYR A C 1
ATOM 2178 O O . TYR A 1 283 ? -0.182 22.299 19.333 1.00 80.44 283 TYR A O 1
ATOM 2186 N N . SER A 1 284 ? 0.176 20.222 20.149 1.00 76.81 284 SER A N 1
ATOM 2187 C CA . SER A 1 284 ? 1.203 19.781 19.207 1.00 76.81 284 SER A CA 1
ATOM 2188 C C . SER A 1 284 ? 0.578 18.776 18.234 1.00 76.81 284 SER A C 1
ATOM 2190 O O . SER A 1 284 ? -0.364 18.062 18.587 1.00 76.81 284 SER A O 1
ATOM 2192 N N . LYS A 1 285 ? 1.111 18.713 17.010 1.00 74.81 285 LYS A N 1
ATOM 2193 C CA . LYS A 1 285 ? 0.617 17.871 15.907 1.00 74.81 285 LYS A CA 1
ATOM 2194 C C . LYS A 1 285 ? 0.545 16.372 16.248 1.00 74.81 285 LYS A C 1
ATOM 2196 O O . LYS A 1 285 ? -0.208 15.650 15.599 1.00 74.81 285 LYS A O 1
ATOM 2201 N N . ASP A 1 286 ? 1.255 15.946 17.292 1.00 75.81 286 ASP A N 1
ATOM 2202 C CA . ASP A 1 286 ? 1.425 14.539 17.664 1.00 75.81 286 ASP A CA 1
ATOM 2203 C C . ASP A 1 286 ? 0.645 14.126 18.926 1.00 75.81 286 ASP A C 1
ATOM 2205 O O . ASP A 1 286 ? 0.759 12.983 19.369 1.00 75.81 286 ASP A O 1
ATOM 2209 N N . VAL A 1 287 ? -0.158 15.018 19.524 1.00 76.19 287 VAL A N 1
ATOM 2210 C CA . VAL A 1 287 ? -0.866 14.727 20.785 1.00 76.19 287 VAL A CA 1
ATOM 2211 C C . VAL A 1 287 ? -2.352 14.461 20.537 1.00 76.19 287 VAL A C 1
ATOM 2213 O O . VAL A 1 287 ? -3.063 15.276 19.954 1.00 76.19 287 VAL A O 1
ATOM 2216 N N . GLU A 1 288 ? -2.845 13.306 20.990 1.00 83.00 288 GLU A N 1
ATOM 2217 C CA . GLU A 1 288 ? -4.258 12.914 20.837 1.00 83.00 288 GLU A CA 1
ATOM 2218 C C . GLU A 1 288 ? -5.191 13.588 21.861 1.00 83.00 288 GLU A C 1
ATOM 2220 O O . GLU A 1 288 ? -6.397 13.705 21.623 1.00 83.00 288 GLU A O 1
ATOM 2225 N N . PHE A 1 289 ? -4.629 14.078 22.969 1.00 84.69 289 PHE A N 1
ATOM 2226 C CA . PHE A 1 289 ? -5.356 14.647 24.101 1.00 84.69 289 PHE A CA 1
ATOM 2227 C C . PHE A 1 289 ? -4.760 15.992 24.524 1.00 84.69 289 PHE A C 1
ATOM 2229 O O . PHE A 1 289 ? -3.544 16.160 24.518 1.00 84.69 289 PHE A O 1
ATOM 2236 N N . ALA A 1 290 ? -5.612 16.924 24.939 1.00 87.31 290 ALA A N 1
ATOM 2237 C CA . ALA A 1 290 ? -5.204 18.132 25.649 1.00 87.31 290 ALA A CA 1
ATOM 2238 C C . ALA A 1 290 ? -5.812 18.142 27.053 1.00 87.31 290 ALA A C 1
ATOM 2240 O O . ALA A 1 290 ? -6.954 17.720 27.236 1.00 87.31 290 ALA A O 1
ATOM 2241 N N . ASP A 1 291 ? -5.063 18.636 28.033 1.00 89.69 291 ASP A N 1
ATOM 2242 C CA . ASP A 1 291 ? -5.576 18.841 29.385 1.00 89.69 291 ASP A CA 1
ATOM 2243 C C . ASP A 1 291 ? -6.302 20.195 29.457 1.00 89.69 291 ASP A C 1
ATOM 2245 O O . ASP A 1 291 ? -5.781 21.223 29.019 1.00 89.69 291 ASP A O 1
ATOM 2249 N N . GLY A 1 292 ? -7.520 20.197 29.998 1.00 89.81 292 GLY A N 1
ATOM 2250 C CA . GLY A 1 292 ? -8.318 21.392 30.268 1.00 89.81 292 GLY A CA 1
ATOM 2251 C C . GLY A 1 292 ? -8.675 21.488 31.749 1.00 89.81 292 GLY A C 1
ATOM 2252 O O . GLY A 1 292 ? -8.950 20.478 32.388 1.00 89.81 292 GLY A O 1
ATOM 2253 N N . THR A 1 293 ? -8.703 22.703 32.300 1.00 94.88 293 THR A N 1
ATOM 2254 C CA . THR A 1 293 ? -9.102 22.950 33.697 1.00 94.88 293 THR A CA 1
ATOM 2255 C C . THR A 1 293 ? -10.419 23.713 33.732 1.00 94.88 293 THR A C 1
ATOM 2257 O O . THR A 1 293 ? -10.553 24.761 33.098 1.00 94.88 293 THR A O 1
ATOM 2260 N N . CYS A 1 294 ? -11.405 23.214 34.481 1.00 95.06 294 CYS A N 1
ATOM 2261 C CA . CYS A 1 294 ? -12.687 23.902 34.620 1.00 95.06 294 CYS A CA 1
ATOM 2262 C C . CYS A 1 294 ? -12.549 25.148 35.519 1.00 95.06 294 CYS A C 1
ATOM 2264 O O . CYS A 1 294 ? -12.113 25.011 36.664 1.00 95.06 294 CYS A O 1
ATOM 2266 N N . PRO A 1 295 ? -12.998 26.345 35.093 1.00 95.56 295 PRO A N 1
ATOM 2267 C CA . PRO A 1 295 ? -12.919 27.553 35.920 1.00 95.56 295 PRO A CA 1
ATOM 2268 C C . PRO A 1 295 ? -13.837 27.506 37.152 1.00 95.56 295 PRO A C 1
ATOM 2270 O O . PRO A 1 295 ? -13.608 28.235 38.114 1.00 95.56 295 PRO A O 1
ATOM 2273 N N . ARG A 1 296 ? -14.872 26.654 37.139 1.00 96.94 296 ARG A N 1
ATOM 2274 C CA . ARG A 1 296 ? -15.863 26.563 38.219 1.00 96.94 296 ARG A CA 1
ATOM 2275 C C . ARG A 1 296 ? -15.446 25.592 39.322 1.00 96.94 296 ARG A C 1
ATOM 2277 O O . ARG A 1 296 ? -15.412 25.983 40.482 1.00 96.94 296 ARG A O 1
ATOM 2284 N N . CYS A 1 297 ? -15.136 24.341 38.976 1.00 96.31 297 CYS A N 1
ATOM 2285 C CA . CYS A 1 297 ? -14.793 23.305 39.961 1.00 96.31 297 CYS A CA 1
ATOM 2286 C C . CYS A 1 297 ? -13.290 23.025 40.086 1.00 96.31 297 CYS A C 1
ATOM 2288 O O . CYS A 1 297 ? -12.901 22.246 40.947 1.00 96.31 297 CYS A O 1
ATOM 2290 N N . LYS A 1 298 ? -12.444 23.643 39.248 1.00 96.75 298 LYS A N 1
ATOM 2291 C CA . LYS A 1 298 ? -10.985 23.428 39.194 1.00 96.75 298 LYS A CA 1
ATOM 2292 C C . LYS A 1 298 ? -10.539 22.003 38.838 1.00 96.75 298 LYS A C 1
ATOM 2294 O O . LYS A 1 298 ? -9.344 21.728 38.884 1.00 96.75 298 LYS A O 1
ATOM 2299 N N . ASN A 1 299 ? -11.451 21.119 38.427 1.00 95.69 299 ASN A N 1
ATOM 2300 C CA . ASN A 1 299 ? -11.078 19.786 37.959 1.00 95.69 299 ASN A CA 1
ATOM 2301 C C . ASN A 1 299 ? -10.353 19.860 36.612 1.00 95.69 299 ASN A C 1
ATOM 2303 O O . ASN A 1 299 ? -10.771 20.592 35.706 1.00 95.69 299 ASN A O 1
ATOM 2307 N N . VAL A 1 300 ? -9.279 19.078 36.506 1.00 93.81 300 VAL A N 1
ATOM 2308 C CA . VAL A 1 300 ? -8.512 18.856 35.278 1.00 93.81 300 VAL A CA 1
ATOM 2309 C C . VAL A 1 300 ? -9.126 17.669 34.543 1.00 93.81 300 VAL A C 1
ATOM 2311 O O . VAL A 1 300 ? -9.342 16.616 35.140 1.00 93.81 300 VAL A O 1
ATOM 2314 N N . TYR A 1 301 ? -9.423 17.833 33.261 1.00 91.81 301 TYR A N 1
ATOM 2315 C CA . TYR A 1 301 ? -10.020 16.803 32.418 1.00 91.81 301 TYR A CA 1
ATOM 2316 C C . TYR A 1 301 ? -9.308 16.728 31.066 1.00 91.81 301 TYR A C 1
ATOM 2318 O O . TYR A 1 301 ? -8.782 17.720 30.566 1.00 91.81 301 TYR A O 1
ATOM 2326 N N . LYS A 1 302 ? -9.291 15.533 30.469 1.00 91.88 302 LYS A N 1
ATOM 2327 C CA . LYS A 1 302 ? -8.675 15.291 29.160 1.00 91.88 302 LYS A CA 1
ATOM 2328 C C . LYS A 1 302 ? -9.693 15.476 28.048 1.00 91.88 302 LYS A C 1
ATOM 2330 O O . LYS A 1 302 ? -10.773 14.890 28.084 1.00 91.88 302 LYS A O 1
ATOM 2335 N N . VAL A 1 303 ? -9.321 16.250 27.040 1.00 88.56 303 VAL A N 1
ATOM 2336 C CA . VAL A 1 303 ? -10.132 16.534 25.857 1.00 88.56 303 VAL A CA 1
ATOM 2337 C C . VAL A 1 303 ? -9.489 15.848 24.663 1.00 88.56 303 VAL A C 1
ATOM 2339 O O . VAL A 1 303 ? -8.340 16.127 24.326 1.00 88.56 303 VAL A O 1
ATOM 2342 N N . ALA A 1 304 ? -10.222 14.950 24.010 1.00 86.62 304 ALA A N 1
ATOM 2343 C CA . ALA A 1 304 ? -9.769 14.344 22.765 1.00 86.62 304 ALA A CA 1
ATOM 2344 C C . ALA A 1 304 ? -9.787 15.395 21.641 1.00 86.62 304 ALA A C 1
ATOM 2346 O O . ALA A 1 304 ? -10.829 15.979 21.333 1.00 86.62 304 ALA A O 1
ATOM 2347 N N . LEU A 1 305 ? -8.637 15.636 21.007 1.00 77.81 305 LEU A N 1
ATOM 2348 C CA . LEU A 1 305 ? -8.502 16.642 19.942 1.00 77.81 305 LEU A CA 1
ATOM 2349 C C . LEU A 1 305 ? -8.984 16.133 18.572 1.00 77.81 305 LEU A C 1
ATOM 2351 O O . LEU A 1 305 ? -9.158 16.912 17.630 1.00 77.81 305 LEU A O 1
ATOM 2355 N N . ARG A 1 306 ? -9.251 14.829 18.447 1.00 64.12 306 ARG A N 1
ATOM 2356 C CA . ARG A 1 306 ? -9.761 14.218 17.216 1.00 64.12 306 ARG A CA 1
ATOM 2357 C C . ARG A 1 306 ? -11.282 14.299 17.141 1.00 64.12 306 ARG A C 1
ATOM 2359 O O . ARG A 1 306 ? -11.990 13.359 17.468 1.00 64.12 306 ARG A O 1
ATOM 2366 N N . ALA A 1 307 ? -11.750 15.419 16.609 1.00 53.81 307 ALA A N 1
ATOM 2367 C CA . ALA A 1 307 ? -12.992 15.474 15.847 1.00 53.81 307 ALA A CA 1
ATOM 2368 C C . ALA A 1 307 ? -12.651 16.080 14.482 1.00 53.81 307 ALA A C 1
ATOM 2370 O O . ALA A 1 307 ? -12.842 17.274 14.252 1.00 53.81 307 ALA A O 1
ATOM 2371 N N . LYS A 1 308 ? -12.034 15.281 13.607 1.00 48.47 308 LYS A N 1
ATOM 2372 C CA . LYS A 1 308 ? -12.077 15.556 12.172 1.00 48.47 308 LYS A CA 1
ATOM 2373 C C . LYS A 1 308 ? -13.221 14.718 11.608 1.00 48.47 308 LYS A C 1
ATOM 2375 O O . LYS A 1 308 ? -13.202 13.503 11.746 1.00 48.47 308 LYS A O 1
ATOM 2380 N N . ASP A 1 309 ? -14.178 15.435 11.025 1.00 47.22 309 ASP A N 1
ATOM 2381 C CA . ASP A 1 309 ? -15.135 14.986 10.004 1.00 47.22 309 ASP A CA 1
ATOM 2382 C C . ASP A 1 309 ? -16.597 14.680 10.366 1.00 47.22 309 ASP A C 1
ATOM 2384 O O . ASP A 1 309 ? -17.328 14.209 9.500 1.00 47.22 309 ASP A O 1
ATOM 2388 N N . ASP A 1 310 ? -17.113 15.125 11.516 1.00 48.81 310 ASP A N 1
ATOM 2389 C CA . ASP A 1 310 ? -18.580 15.182 11.701 1.00 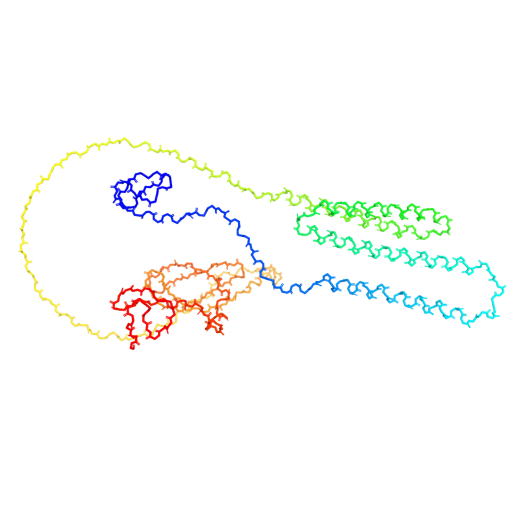48.81 310 ASP A CA 1
ATOM 2390 C C . ASP A 1 310 ? -19.193 16.553 11.355 1.00 48.81 310 ASP A C 1
ATOM 2392 O O . ASP A 1 310 ? -20.345 16.633 10.929 1.00 48.81 310 ASP A O 1
ATOM 2396 N N . SER A 1 311 ? -18.429 17.653 11.386 1.00 47.28 311 SER A N 1
ATOM 2397 C CA . SER A 1 311 ? -18.977 18.995 11.099 1.00 47.28 311 SER A CA 1
ATOM 2398 C C . SER A 1 311 ? -19.243 19.282 9.613 1.00 47.28 311 SER A C 1
ATOM 2400 O O . SER A 1 311 ? -19.974 20.220 9.307 1.00 47.28 311 SER A O 1
ATOM 2402 N N . LYS A 1 312 ? -18.740 18.464 8.674 1.00 41.59 312 LYS A N 1
ATOM 2403 C CA . LYS A 1 312 ? -19.186 18.493 7.261 1.00 41.59 312 LYS A CA 1
ATOM 2404 C C . LYS A 1 312 ? -20.330 17.519 6.958 1.00 41.59 312 LYS A C 1
ATOM 2406 O O . LYS A 1 312 ? -20.896 17.581 5.871 1.00 41.59 312 LYS A O 1
ATOM 2411 N N . LYS A 1 313 ? -20.740 16.693 7.928 1.00 38.44 313 LYS A N 1
ATOM 2412 C CA . LYS A 1 313 ? -21.938 15.841 7.838 1.00 38.44 313 LYS A CA 1
ATOM 2413 C C . LYS A 1 313 ? -23.190 16.484 8.447 1.00 38.44 313 LYS A C 1
ATOM 2415 O O . LYS A 1 313 ? -24.299 16.050 8.148 1.00 38.44 313 LYS A O 1
ATOM 2420 N N . VAL A 1 314 ? -23.044 17.580 9.198 1.00 43.19 314 VAL A N 1
ATOM 2421 C CA . VAL A 1 314 ? -24.176 18.363 9.740 1.00 43.19 314 VAL A CA 1
ATOM 2422 C C . VAL A 1 314 ? -24.828 19.282 8.690 1.00 43.19 314 VAL A C 1
ATOM 2424 O O . VAL A 1 314 ? -25.920 19.794 8.910 1.00 43.19 314 VAL A O 1
ATOM 2427 N N . MET A 1 315 ? -24.246 19.413 7.493 1.00 45.12 315 MET A N 1
ATOM 2428 C CA . MET A 1 315 ? -24.854 20.154 6.381 1.00 45.12 315 MET A CA 1
ATOM 2429 C C . MET A 1 315 ? -24.978 19.312 5.102 1.00 45.12 315 MET A C 1
ATOM 2431 O O . MET A 1 315 ? -24.793 19.830 4.012 1.00 45.12 315 MET A O 1
ATOM 2435 N N . ASN A 1 316 ? -25.262 18.005 5.221 1.00 39.03 316 ASN A N 1
ATOM 2436 C CA . ASN A 1 316 ? -25.904 17.254 4.126 1.00 39.03 316 ASN A CA 1
ATOM 2437 C C . ASN A 1 316 ? -26.544 15.903 4.505 1.00 39.03 316 ASN A C 1
ATOM 2439 O O . ASN A 1 316 ? -26.812 15.093 3.627 1.00 39.03 316 ASN A O 1
ATOM 2443 N N . ASN A 1 317 ? -26.850 15.659 5.784 1.00 35.97 317 ASN A N 1
ATOM 2444 C CA . ASN A 1 317 ? -27.689 14.530 6.196 1.00 35.97 317 ASN A CA 1
ATOM 2445 C C . ASN A 1 317 ? -29.026 15.032 6.756 1.00 35.97 317 ASN A C 1
ATOM 2447 O O . ASN A 1 317 ? -29.298 14.972 7.952 1.00 35.97 317 ASN A O 1
ATOM 2451 N N . ARG A 1 318 ? -29.891 15.489 5.845 1.00 42.62 318 ARG A N 1
ATOM 2452 C CA . ARG A 1 318 ? -31.354 15.437 6.011 1.00 42.62 318 ARG A CA 1
ATOM 2453 C C . ARG A 1 318 ? -31.922 14.276 5.188 1.00 42.62 318 ARG A C 1
ATOM 2455 O O . ARG A 1 318 ? -32.902 14.417 4.475 1.00 42.62 318 ARG A O 1
ATOM 2462 N N . THR A 1 319 ? -31.290 13.117 5.316 1.00 43.56 319 THR A N 1
ATOM 2463 C CA . THR A 1 319 ? -31.860 11.829 4.909 1.00 43.56 319 THR A CA 1
ATOM 2464 C C . THR A 1 319 ? -31.326 10.759 5.851 1.00 43.56 319 THR A C 1
ATOM 2466 O O . THR A 1 319 ? -30.706 9.779 5.462 1.00 43.56 319 THR A O 1
ATOM 2469 N N . THR A 1 320 ? -31.533 10.962 7.151 1.00 43.62 320 THR A N 1
ATOM 2470 C CA . THR A 1 320 ? -31.735 9.804 8.013 1.00 43.62 320 THR A CA 1
ATOM 2471 C C . THR A 1 320 ? -33.002 9.118 7.521 1.00 43.62 320 THR A C 1
ATOM 2473 O O . THR A 1 320 ? -34.084 9.702 7.610 1.00 43.62 320 THR A O 1
ATOM 2476 N N . GLU A 1 321 ? -32.881 7.872 7.071 1.00 46.00 321 GLU A N 1
ATOM 2477 C CA . GLU A 1 321 ? -33.882 6.845 7.366 1.00 46.00 321 GLU A CA 1
ATOM 2478 C C . GLU A 1 321 ? -34.022 6.759 8.896 1.00 46.00 321 GLU A C 1
ATOM 2480 O O . GLU A 1 321 ? -33.561 5.839 9.562 1.00 46.00 321 GLU A O 1
ATOM 2485 N N . GLN A 1 322 ? -34.619 7.789 9.494 1.00 48.00 322 GLN A N 1
ATOM 2486 C CA . GLN A 1 322 ? -35.343 7.636 10.733 1.00 48.00 322 GLN A CA 1
ATOM 2487 C C . GLN A 1 322 ? -36.573 6.848 10.320 1.00 48.00 322 GLN A C 1
ATOM 2489 O O . GLN A 1 322 ? -37.525 7.408 9.772 1.00 48.00 322 GLN A O 1
ATOM 2494 N N . THR A 1 323 ? -36.540 5.539 10.545 1.00 50.81 323 THR A N 1
ATOM 2495 C CA . THR A 1 323 ? -37.765 4.764 10.674 1.00 50.81 323 THR A CA 1
ATOM 2496 C C . THR A 1 323 ? -38.540 5.426 11.809 1.00 50.81 323 THR A C 1
ATOM 2498 O O . THR A 1 323 ? -38.250 5.253 12.991 1.00 50.81 323 THR A O 1
ATOM 2501 N N . ASN A 1 324 ? -39.447 6.334 11.441 1.00 70.56 324 ASN A N 1
ATOM 2502 C CA . ASN A 1 324 ? -40.294 7.070 12.367 1.00 70.56 324 ASN A CA 1
ATOM 2503 C C . ASN A 1 324 ? -41.322 6.060 12.872 1.00 70.56 324 ASN A C 1
ATOM 2505 O O . ASN A 1 324 ? -42.427 5.947 12.350 1.00 70.56 324 ASN A O 1
ATOM 2509 N N . VAL A 1 325 ? -40.873 5.218 13.794 1.00 84.56 325 VAL A N 1
ATOM 2510 C CA . VAL A 1 325 ? -41.686 4.213 14.448 1.00 84.56 325 VAL A CA 1
ATOM 2511 C C . VAL A 1 325 ? -42.537 4.957 15.463 1.00 84.56 325 VAL A C 1
ATOM 2513 O O . VAL A 1 325 ? -42.023 5.460 16.463 1.00 84.56 325 VAL A O 1
ATOM 2516 N N . ARG A 1 326 ? -43.838 5.038 15.198 1.00 90.81 326 ARG A N 1
ATOM 2517 C CA . ARG A 1 326 ? -44.815 5.628 16.117 1.00 90.81 326 ARG A CA 1
ATOM 2518 C C . ARG A 1 326 ? -45.710 4.536 16.669 1.00 90.81 326 ARG A C 1
ATOM 2520 O O . ARG A 1 326 ? -46.015 3.562 15.987 1.00 90.81 326 ARG A O 1
ATOM 2527 N N . THR A 1 327 ? -46.149 4.709 17.903 1.00 95.75 327 THR A N 1
ATOM 2528 C CA . THR A 1 327 ? -47.082 3.788 18.548 1.00 95.75 327 THR A CA 1
ATOM 2529 C C . THR A 1 327 ? -48.488 4.378 18.469 1.00 95.75 327 THR A C 1
ATOM 2531 O O . THR A 1 327 ? -48.678 5.557 18.766 1.00 95.75 327 THR A O 1
ATOM 2534 N N . CYS A 1 328 ? -49.480 3.592 18.046 1.00 94.31 328 CYS A N 1
ATOM 2535 C CA . CYS A 1 328 ? -50.864 4.060 17.979 1.00 94.31 328 CYS A CA 1
ATOM 2536 C C . CYS A 1 328 ? -51.394 4.392 19.388 1.00 94.31 328 CYS A C 1
ATOM 2538 O O . CYS A 1 328 ? -51.365 3.509 20.244 1.00 94.31 328 CYS A O 1
ATOM 2540 N N . PRO A 1 329 ? -51.957 5.588 19.646 1.00 94.19 329 PRO A N 1
ATOM 2541 C CA . PRO A 1 329 ? -52.465 5.943 20.972 1.00 94.19 329 PRO A CA 1
ATOM 2542 C C . PRO A 1 329 ? -53.738 5.172 21.357 1.00 94.19 329 PRO A C 1
ATOM 2544 O O . PRO A 1 329 ? -54.123 5.173 22.520 1.00 94.19 329 PRO A O 1
ATOM 2547 N N . HIS A 1 330 ? -54.398 4.508 20.399 1.00 95.75 330 HIS A N 1
ATOM 2548 C CA . HIS A 1 330 ? -55.635 3.765 20.648 1.00 95.75 330 HIS A CA 1
ATOM 2549 C C . HIS A 1 330 ? -55.445 2.265 20.877 1.00 95.75 330 HIS A C 1
ATOM 2551 O O . HIS A 1 330 ? -56.211 1.683 21.637 1.00 95.75 330 HIS A O 1
ATOM 2557 N N . CYS A 1 331 ? -54.489 1.626 20.202 1.00 95.69 331 CYS A N 1
ATOM 2558 C CA . CYS A 1 331 ? -54.282 0.174 20.299 1.00 95.69 331 CYS A CA 1
ATOM 2559 C C . CYS A 1 331 ? -52.837 -0.228 20.610 1.00 95.69 331 CYS A C 1
ATOM 2561 O O . CYS A 1 331 ? -52.529 -1.414 20.634 1.00 95.69 331 CYS A O 1
ATOM 2563 N N . SER A 1 332 ? -51.942 0.740 20.808 1.00 95.19 332 SER A N 1
ATOM 2564 C CA . SER A 1 332 ? -50.518 0.522 21.075 1.00 95.19 332 SER A CA 1
ATOM 2565 C C . SER A 1 332 ? -49.752 -0.247 19.987 1.00 95.19 332 SER A C 1
ATOM 2567 O O . SER A 1 332 ? -48.608 -0.642 20.200 1.00 95.19 332 SER A O 1
ATOM 2569 N N . ALA A 1 333 ? -50.344 -0.435 18.802 1.00 96.12 333 ALA A N 1
ATOM 2570 C CA . ALA A 1 333 ? -49.671 -1.065 17.675 1.00 96.12 333 ALA A CA 1
ATOM 2571 C C . ALA A 1 333 ? -48.491 -0.207 17.202 1.00 96.12 333 ALA A C 1
ATOM 2573 O O . ALA A 1 333 ? -48.590 1.021 17.110 1.00 96.12 333 ALA A O 1
ATOM 2574 N N . LYS A 1 334 ? -47.378 -0.871 16.894 1.00 96.12 334 LYS A N 1
ATOM 2575 C CA . LYS A 1 334 ? -46.168 -0.254 16.356 1.00 96.12 334 LYS A CA 1
ATOM 2576 C C . LYS A 1 334 ? -46.368 -0.013 14.861 1.00 96.12 334 LYS A C 1
ATOM 2578 O O . LYS A 1 334 ? -46.662 -0.948 14.125 1.00 96.12 334 LYS A O 1
ATOM 2583 N N . ILE A 1 335 ? -46.246 1.235 14.426 1.00 94.62 335 ILE A N 1
ATOM 2584 C CA . ILE A 1 335 ? -46.521 1.653 13.051 1.00 94.62 335 ILE A CA 1
ATOM 2585 C C . ILE A 1 335 ? -45.243 2.206 12.448 1.00 94.62 335 ILE A C 1
ATOM 2587 O O . ILE A 1 335 ? -44.604 3.095 13.013 1.00 94.62 335 ILE A O 1
ATOM 2591 N N . GLU A 1 336 ? -44.886 1.672 11.288 1.00 91.75 336 GLU A N 1
ATOM 2592 C CA . GLU A 1 336 ? -43.735 2.121 10.521 1.00 91.75 336 GLU A CA 1
ATOM 2593 C C . GLU A 1 336 ? -44.170 3.195 9.516 1.00 91.75 336 GLU A C 1
ATOM 2595 O O . GLU A 1 336 ? -45.094 3.002 8.723 1.00 91.75 336 GLU A O 1
ATOM 2600 N N . GLY A 1 337 ? -43.516 4.356 9.568 1.00 88.44 337 GLY A N 1
ATOM 2601 C CA . GLY A 1 337 ? -43.786 5.476 8.667 1.00 88.44 337 GLY A CA 1
ATOM 2602 C C . GLY A 1 337 ? -44.916 6.397 9.139 1.00 88.44 337 GLY A C 1
ATOM 2603 O O . GLY A 1 337 ? -45.247 6.468 10.320 1.00 88.44 337 GLY A O 1
ATOM 2604 N N . CYS A 1 338 ? -45.498 7.148 8.200 1.00 87.75 338 CYS A N 1
ATOM 2605 C CA . CYS A 1 338 ? -46.531 8.156 8.474 1.00 87.75 338 CYS A CA 1
ATOM 2606 C C . CYS A 1 338 ? -47.868 7.832 7.768 1.00 87.75 338 CYS A C 1
ATOM 2608 O O . CYS A 1 338 ? -48.315 8.629 6.935 1.00 87.75 338 CYS A O 1
ATOM 2610 N N . PRO A 1 339 ? -48.514 6.676 8.024 1.00 91.25 339 PRO A N 1
ATOM 2611 C CA . PRO A 1 339 ? -49.807 6.375 7.417 1.00 91.25 339 PRO A CA 1
ATOM 2612 C C . PRO A 1 339 ? -50.914 7.248 8.022 1.00 91.25 339 PRO A C 1
ATOM 2614 O O . PRO A 1 339 ? -50.875 7.615 9.193 1.00 91.25 339 PRO A O 1
ATOM 2617 N N . LYS A 1 340 ? -51.942 7.565 7.225 1.00 95.81 340 LYS A N 1
ATOM 2618 C CA . LYS A 1 340 ? -53.094 8.373 7.675 1.00 95.81 340 LYS A CA 1
ATOM 2619 C C . LYS A 1 340 ? -54.010 7.623 8.652 1.00 95.81 340 LYS A C 1
ATOM 2621 O O . LYS A 1 340 ? -54.845 8.250 9.292 1.00 95.81 340 LYS A O 1
ATOM 2626 N N . PHE A 1 341 ? -53.880 6.304 8.748 1.00 96.25 341 PHE A N 1
ATOM 2627 C CA . PHE A 1 341 ? -54.711 5.423 9.563 1.00 96.25 341 PHE A CA 1
ATOM 2628 C C . PHE A 1 341 ? -53.881 4.260 10.112 1.00 96.25 341 PHE A C 1
ATOM 2630 O O . PHE A 1 341 ? -52.885 3.856 9.512 1.00 96.25 341 PHE A O 1
ATOM 2637 N N . CYS A 1 342 ? -54.282 3.730 11.265 1.00 96.44 342 CYS A N 1
ATOM 2638 C CA . CYS A 1 342 ? -53.667 2.547 11.859 1.00 96.44 342 CYS A CA 1
ATOM 2639 C C . CYS A 1 342 ? -54.127 1.280 11.123 1.00 96.44 342 CYS A C 1
ATOM 2641 O O . CYS A 1 342 ? -55.329 1.067 10.978 1.00 96.44 342 CYS A O 1
ATOM 2643 N N . SER A 1 343 ? -53.191 0.423 10.710 1.00 95.44 343 SER A N 1
ATOM 2644 C CA . SER A 1 343 ? -53.492 -0.860 10.054 1.00 95.44 343 SER A CA 1
ATOM 2645 C C . SER A 1 343 ? -54.224 -1.850 10.963 1.00 95.44 343 SER A C 1
ATOM 2647 O O . SER A 1 343 ? -55.025 -2.633 10.472 1.00 95.44 343 SER A O 1
ATOM 2649 N N . GLU A 1 344 ? -53.986 -1.787 12.276 1.00 96.69 344 GLU A N 1
ATOM 2650 C CA . GLU A 1 344 ? -54.581 -2.715 13.245 1.00 96.69 344 GLU A CA 1
ATOM 2651 C C . GLU A 1 344 ? -55.982 -2.287 13.702 1.00 96.69 344 GLU A C 1
ATOM 2653 O O . GLU A 1 344 ? -56.878 -3.114 13.818 1.00 96.69 344 GLU A O 1
ATOM 2658 N N . CYS A 1 345 ? -56.206 -0.993 13.975 1.00 95.81 345 CYS A N 1
ATOM 2659 C CA . CYS A 1 345 ? -57.482 -0.524 14.539 1.00 95.81 345 CYS A CA 1
ATOM 2660 C C . CYS A 1 345 ? -58.333 0.349 13.604 1.00 95.81 345 CYS A C 1
ATOM 2662 O O . CYS A 1 345 ? -59.419 0.770 14.000 1.00 95.81 345 CYS A O 1
ATOM 2664 N N . GLY A 1 346 ? -57.848 0.681 12.403 1.00 94.38 346 GLY A N 1
ATOM 2665 C CA . GLY A 1 346 ? -58.584 1.452 11.391 1.00 94.38 346 GLY A CA 1
ATOM 2666 C C . GLY A 1 346 ? -58.831 2.933 11.715 1.00 94.38 346 GLY A C 1
ATOM 2667 O O . GLY A 1 346 ? -59.363 3.658 10.877 1.00 94.38 346 GLY A O 1
ATOM 2668 N N . ARG A 1 347 ? -58.448 3.419 12.904 1.00 95.12 347 ARG A N 1
ATOM 2669 C CA . ARG A 1 347 ? -58.608 4.831 13.287 1.00 95.12 347 ARG A CA 1
ATOM 2670 C C . ARG A 1 347 ? -57.590 5.735 12.599 1.00 95.12 347 ARG A C 1
ATOM 2672 O O . ARG A 1 347 ? -56.449 5.336 12.354 1.00 95.12 347 ARG A O 1
ATOM 2679 N N . ARG A 1 348 ? -58.024 6.960 12.302 1.00 95.06 348 ARG A N 1
ATOM 2680 C CA . ARG A 1 348 ? -57.209 8.014 11.693 1.00 95.06 348 ARG A CA 1
ATOM 2681 C C . ARG A 1 348 ? -56.277 8.642 12.734 1.00 95.06 348 ARG A C 1
ATOM 2683 O O . ARG A 1 348 ? -56.652 8.744 13.897 1.00 95.06 348 ARG A O 1
ATOM 2690 N N . PHE A 1 349 ? -55.078 9.036 12.313 1.00 88.50 349 PHE A N 1
ATOM 2691 C CA . PHE A 1 349 ? -54.218 9.928 13.095 1.00 88.50 349 PHE A CA 1
ATOM 2692 C C . PHE A 1 349 ? -54.610 11.366 12.756 1.00 88.50 349 PHE A C 1
ATOM 2694 O O . PHE A 1 349 ? -54.524 11.739 11.583 1.00 88.50 349 PHE A O 1
ATOM 2701 N N . ASP A 1 350 ? -55.100 12.108 13.748 1.00 78.31 350 ASP A N 1
ATOM 2702 C CA . ASP A 1 350 ? -55.465 13.524 13.611 1.00 78.31 350 ASP A CA 1
ATOM 2703 C C . ASP A 1 350 ? -54.238 14.447 13.606 1.00 78.31 350 ASP A C 1
ATOM 2705 O O . ASP A 1 350 ? -53.233 14.115 14.286 1.00 78.31 350 ASP A O 1
#

Radius of gyration: 41.27 Å; chains: 1; bounding box: 98×64×127 Å

Secondary structure (DSSP, 8-state):
--B-TTT-PBPPTT-SB-TTT--B-----------------------HHHHHHHHHHHHHHHHHHHHHHHHHHHHT--SS----SSHHHHHHHHHHHHHHHHHHHHHHHHHHHHHHHHHTSS-HHHHHHHHHHHHHHHHHHHHHHHHHTTS-TTTHHHHHHHHHHHHHHHHHHHHHHHHHHTT-----------PPP--------------------------PPPPPP-PPPPP-------------HHHHHHH------EEEEEEEE-TTT--EEEEEEEE-TT-SEEEEE-TTT--EEEEE----SSTTTTTT--------EEE-TTT--EEES--SB-TTT-PBP-

Foldseek 3Di:
DDADPVPRHDDDPPDQADPPPGDGDPPPPPDPDPPPPPPPPDPPPVPVVVVCVVVLVVVLVVVVVVVVVVVVVVVPDPDDDPPPDPVVVVVVVVVVVSVVVVVVSVLVVVLVVLVVVVVVVPPLPSNVVSLVVLLVVLVVVQVVCVVVCVPPVPPNVVSVVSNVVSVVVVVVSVVVVVVVVPPPPPPDPPPDPDDDDDDDDDDDDDDDDDDDDDDDDDDDDDDDDDDDDDDDDDDDDPDPDDDDDPDDPVVVVVPDPPQVFDWDWDWDADPPPRDTDIDIFTDGPPDQWTWDADPPPRDIDIDGPDPPDPVVVVPPPPDPPPQVFDADPPPRDTDTDDDQADPVPRDGDD

pLDDT: mean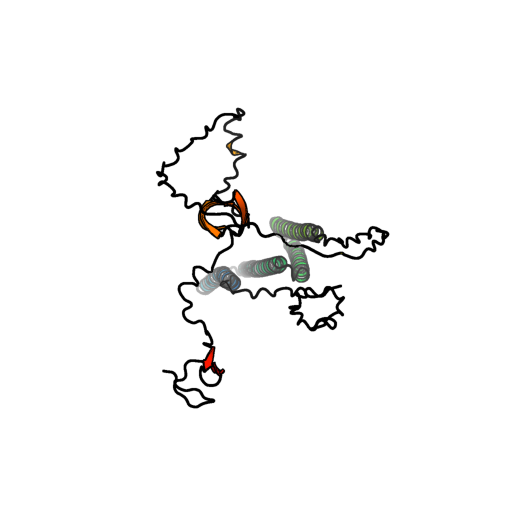 70.14, std 18.69, range [31.75, 97.06]

Sequence (350 aa):
MPFCPSCGAKLKDGAKFCMSCGEELNLTPEHEPRVSEKKNEGMALMDWTALFLFVGALVNFVPIVFITSGIASAYQNPADTTSTDTNACATGLINMSVTCGIVWVLFSFLQMGAAYFTYTGKYWGIAAIGSLLGFLNSIMLLVMGAMISGTLPGCWWISIAGFVFSLLGMIGVLSLKKEFEGKEPARKAETGVREEGKIVGASEERTPPSEKSEKVGEKEQKKEEPPVEKKAPMFVNLNEERISPKLSNREQARYLPLIDKFEIEREMRCPECGYEHTARLLYSKDVEFADGTCPRCKNVYKVALRAKDDSKKVMNNRTTEQTNVRTCPHCSAKIEGCPKFCSECGRRFD